Protein AF-A0A9E4G6K9-F1 (afdb_monomer_lite)

Sequence (213 aa):
MPVDRTETFVLANAAILFGLGVFLSFVNHDYFHSVYTAEDGLLEWLTVLALGSVAVLLAGRLWKYRHLLSWRQRSILAALSVLATFGAGEEISWGQRLLAIDSSEFFLSHNKQQEINLHNLAVGGVSINKDIFSKGILLLFVLYLGLIKPLYHASAFARRLLDAWGIPIPKRYQYLGYLLVIAVVEGLVNMATGAPRRGELTGAESHLSPEPA

Radius of gyration: 22.81 Å; chains: 1; bounding box: 52×59×76 Å

pLDDT: mean 88.43, std 13.25, range [44.31, 98.19]

Secondary structure (DSSP, 8-state):
-PPPHHHHHHHHHHHHHHHHHHHHHHH-HHHIIIIISSTTSHHHHHHHHHHHHHHHHHHHHHHHHTTTS-HHHHHHHHHHHHHHHHHHHHTTGGGHHHHTPPPPHHHHHHBTTS-S-STTBEETTEEIIIIIIHHHHHHHHHHHHHHHHHHHHH-HHHHHHHHHHTPPPPPHHHHHHHHHHHHHHHHHHHHHHHSPPHHHHHHHGGG--PPP-

Foldseek 3Di:
DDQDPVNVVVVVVVCVLLVVLLVCVPPPVPCSDPASPDQVHDVLVVLLVVLQVLLCVLVVCLVVCVVVADPLQNVVSNVSSVVSVLRSCLSCLVCCVVVVPQADPQLCPFFPVSGNHPQRGQDPNDRNVPHPVVVVVVVVVCCLLPPLQVQCVVDPVSVVVCVNNVPDHDDPCVSVVVVVSVVSVVVSVCVVVVDDDPVVVVVVVVPPDDDDD

Structure (mmCIF, N/CA/C/O backbone):
data_AF-A0A9E4G6K9-F1
#
_entry.id   AF-A0A9E4G6K9-F1
#
loop_
_atom_site.group_PDB
_atom_site.id
_atom_site.type_symbol
_atom_site.label_atom_id
_atom_site.label_alt_id
_atom_site.label_comp_id
_atom_site.label_asym_id
_atom_site.label_entity_id
_atom_site.label_seq_id
_atom_site.pdbx_PDB_ins_code
_atom_site.Cartn_x
_atom_site.Cartn_y
_atom_site.Cartn_z
_atom_site.occupancy
_atom_site.B_iso_or_equiv
_atom_site.auth_seq_id
_atom_site.auth_comp_id
_atom_site.auth_asym_id
_atom_site.auth_atom_id
_atom_site.pdbx_PDB_model_num
ATOM 1 N N . MET A 1 1 ? -23.420 -4.443 7.776 1.00 55.38 1 MET A N 1
ATOM 2 C CA . MET A 1 1 ? -23.351 -3.005 7.450 1.00 55.38 1 MET A CA 1
ATOM 3 C C . MET A 1 1 ? -23.197 -2.871 5.947 1.00 55.38 1 MET A C 1
ATOM 5 O O . MET A 1 1 ? -22.424 -3.656 5.399 1.00 55.38 1 MET A O 1
ATOM 9 N N . PRO A 1 2 ? -23.936 -1.962 5.297 1.00 73.62 2 PRO A N 1
ATOM 10 C CA . PRO A 1 2 ? -23.764 -1.684 3.874 1.00 73.62 2 PRO A CA 1
ATOM 11 C C . PRO A 1 2 ? -22.332 -1.208 3.586 1.00 73.62 2 PRO A C 1
ATOM 13 O O . PRO A 1 2 ? -21.672 -0.651 4.467 1.00 73.62 2 PRO A O 1
ATOM 16 N N . VAL A 1 3 ? -21.844 -1.485 2.378 1.00 80.25 3 VAL A N 1
ATOM 17 C CA . VAL A 1 3 ? -20.566 -0.954 1.885 1.00 80.25 3 VAL A CA 1
ATOM 18 C C . VAL A 1 3 ? -20.747 0.548 1.688 1.00 80.25 3 VAL A C 1
ATOM 20 O O . VAL A 1 3 ? -21.737 0.972 1.091 1.00 80.25 3 VAL A O 1
ATOM 23 N N . ASP A 1 4 ? -19.849 1.363 2.239 1.00 89.94 4 ASP A N 1
ATOM 24 C CA . ASP A 1 4 ? -19.945 2.810 2.058 1.00 89.94 4 ASP A CA 1
ATOM 25 C C . ASP A 1 4 ? -19.527 3.220 0.632 1.00 89.94 4 ASP A C 1
ATOM 27 O O . ASP A 1 4 ? -18.962 2.428 -0.127 1.00 89.94 4 ASP A O 1
ATOM 31 N N . ARG A 1 5 ? -19.846 4.457 0.229 1.00 90.38 5 ARG A N 1
ATOM 32 C CA . ARG A 1 5 ? -19.573 4.939 -1.138 1.00 90.38 5 ARG A CA 1
ATOM 33 C C . ARG A 1 5 ? -18.080 4.947 -1.468 1.00 90.38 5 ARG A C 1
ATOM 35 O O . ARG A 1 5 ? -17.716 4.638 -2.598 1.00 90.38 5 ARG A O 1
ATOM 42 N N . THR A 1 6 ? -17.232 5.272 -0.496 1.00 87.31 6 THR A N 1
ATOM 43 C CA . THR A 1 6 ? -15.778 5.313 -0.674 1.00 87.31 6 THR A CA 1
ATOM 44 C C . THR A 1 6 ? -15.222 3.904 -0.820 1.00 87.31 6 THR A C 1
ATOM 46 O O . THR A 1 6 ? -14.456 3.639 -1.740 1.00 87.31 6 THR A O 1
ATOM 49 N N . GLU A 1 7 ? -15.647 2.977 0.035 1.00 88.94 7 GLU A N 1
ATOM 50 C CA . GLU A 1 7 ? -15.264 1.571 -0.047 1.00 88.94 7 GLU A CA 1
ATOM 51 C C . GLU A 1 7 ? -15.732 0.953 -1.372 1.00 88.94 7 GLU A C 1
ATOM 53 O O . GLU A 1 7 ? -14.959 0.269 -2.035 1.00 88.94 7 GLU A O 1
ATOM 58 N N . THR A 1 8 ? -16.952 1.265 -1.815 1.00 91.00 8 THR A N 1
ATOM 59 C CA . THR A 1 8 ? -17.470 0.822 -3.119 1.00 91.00 8 THR A CA 1
ATOM 60 C C . THR A 1 8 ? -16.613 1.354 -4.264 1.00 91.00 8 THR A C 1
ATOM 62 O O . THR A 1 8 ? -16.243 0.592 -5.152 1.00 91.00 8 THR A O 1
ATOM 65 N N . PHE A 1 9 ? -16.262 2.641 -4.233 1.00 92.38 9 PHE A N 1
ATOM 66 C CA . PHE A 1 9 ? -15.402 3.254 -5.241 1.00 92.38 9 PHE A CA 1
ATOM 67 C C . PHE A 1 9 ? -14.025 2.579 -5.296 1.00 92.38 9 PHE A C 1
ATOM 69 O O . PHE A 1 9 ? -13.573 2.211 -6.378 1.00 92.38 9 PHE A O 1
ATOM 76 N N . VAL A 1 10 ? -13.379 2.354 -4.149 1.00 91.12 10 VAL A N 1
ATOM 77 C CA . VAL A 1 10 ? -12.065 1.692 -4.086 1.00 91.12 10 VAL A CA 1
ATOM 78 C C . VAL A 1 10 ? -12.142 0.261 -4.618 1.00 91.12 10 VAL A C 1
ATOM 80 O O . VAL A 1 10 ? -11.333 -0.119 -5.460 1.00 91.12 10 VAL A O 1
ATOM 83 N N . LEU A 1 11 ? -13.132 -0.520 -4.177 1.00 92.25 11 L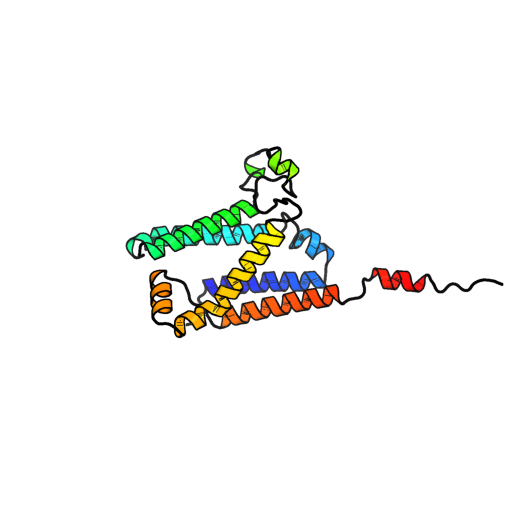EU A N 1
ATOM 84 C CA . LEU A 1 11 ? -13.304 -1.904 -4.623 1.00 92.25 11 LEU A CA 1
ATOM 85 C C . LEU A 1 11 ? -13.622 -1.993 -6.120 1.00 92.25 11 LEU A C 1
ATOM 87 O O . LEU A 1 11 ? -13.101 -2.878 -6.791 1.00 92.25 11 LEU A O 1
ATOM 91 N N . ALA A 1 12 ? -14.433 -1.076 -6.652 1.00 93.56 12 ALA A N 1
ATOM 92 C CA . ALA A 1 12 ? -14.746 -1.026 -8.076 1.00 93.56 12 ALA A CA 1
ATOM 93 C C . ALA A 1 12 ? -13.500 -0.716 -8.917 1.00 93.56 12 ALA A C 1
ATOM 95 O O . ALA A 1 12 ? -13.232 -1.430 -9.877 1.00 93.56 12 ALA A O 1
ATOM 96 N N . ASN A 1 13 ? -12.706 0.290 -8.533 1.00 92.88 13 ASN A N 1
ATOM 97 C CA . ASN A 1 13 ? -11.459 0.607 -9.235 1.00 92.88 13 ASN A CA 1
ATOM 98 C C . ASN A 1 13 ? -10.465 -0.559 -9.170 1.00 92.88 13 ASN A C 1
ATOM 100 O O . ASN A 1 13 ? -9.906 -0.936 -10.195 1.00 92.88 13 ASN A O 1
ATOM 104 N N . ALA A 1 14 ? -10.298 -1.182 -7.999 1.00 92.69 14 ALA A N 1
ATOM 105 C CA . ALA A 1 14 ? -9.439 -2.354 -7.850 1.00 92.69 14 ALA A CA 1
ATOM 106 C C . ALA A 1 14 ? -9.899 -3.520 -8.742 1.00 92.69 14 ALA A C 1
ATOM 108 O O . ALA A 1 14 ? -9.077 -4.140 -9.410 1.00 92.69 14 ALA A O 1
ATOM 109 N N . ALA A 1 15 ? -11.207 -3.790 -8.803 1.00 94.38 15 ALA A N 1
ATOM 110 C CA . ALA A 1 15 ? -11.766 -4.839 -9.653 1.00 94.38 15 ALA A CA 1
ATOM 111 C C . ALA A 1 15 ? -11.604 -4.536 -11.151 1.00 94.38 15 ALA A C 1
ATOM 113 O O . ALA A 1 15 ? -11.293 -5.445 -11.916 1.00 94.38 15 ALA A O 1
ATOM 114 N N . ILE A 1 16 ? -11.780 -3.277 -11.569 1.00 95.31 16 ILE A N 1
ATOM 115 C CA . ILE A 1 16 ? -11.587 -2.845 -12.961 1.00 95.31 16 ILE A CA 1
ATOM 116 C C . ILE A 1 16 ? -10.123 -3.000 -13.370 1.00 95.31 16 ILE A C 1
ATOM 118 O O . ILE A 1 16 ? -9.852 -3.599 -14.405 1.00 95.31 16 ILE A O 1
ATOM 122 N N . LEU A 1 17 ? -9.184 -2.508 -12.558 1.00 94.50 17 LEU A N 1
ATOM 123 C CA . LEU A 1 17 ? -7.750 -2.627 -12.831 1.00 94.50 17 LEU A CA 1
ATOM 124 C C . LEU A 1 17 ? -7.317 -4.095 -12.859 1.00 94.50 17 LEU A C 1
ATOM 126 O O . LEU A 1 17 ? -6.657 -4.533 -13.795 1.00 94.50 17 LEU A O 1
ATOM 130 N N . PHE A 1 18 ? -7.751 -4.890 -11.880 1.00 94.81 18 PHE A N 1
ATOM 131 C CA . PHE A 1 18 ? -7.464 -6.320 -11.864 1.00 94.81 18 PHE A CA 1
ATOM 132 C C . PHE A 1 18 ? -8.027 -7.026 -13.106 1.00 94.81 18 PHE A C 1
ATOM 134 O O . PHE A 1 18 ? -7.295 -7.729 -13.797 1.00 94.81 18 PHE A O 1
ATOM 141 N N . GLY A 1 19 ? -9.299 -6.790 -13.437 1.00 95.75 19 GLY A N 1
ATOM 142 C CA . GLY A 1 19 ? -9.946 -7.363 -14.617 1.00 95.75 19 GLY A CA 1
ATOM 143 C C . GLY A 1 19 ? -9.286 -6.936 -15.928 1.00 95.75 19 GLY A C 1
ATOM 144 O O . GLY A 1 19 ? -9.114 -7.768 -16.816 1.00 95.75 19 GLY A O 1
ATOM 145 N N . LEU A 1 20 ? -8.856 -5.676 -16.037 1.00 94.75 20 LEU A N 1
ATOM 146 C CA . LEU A 1 20 ? -8.085 -5.179 -17.175 1.00 94.75 20 LEU A CA 1
ATOM 147 C C . LEU A 1 20 ? -6.741 -5.906 -17.292 1.00 94.75 20 LEU A C 1
ATOM 149 O O . LEU A 1 20 ? -6.388 -6.332 -18.386 1.00 94.75 20 LEU A O 1
ATOM 153 N N . GLY A 1 21 ? -6.027 -6.101 -16.182 1.00 94.00 21 GLY A N 1
ATOM 154 C CA . GLY A 1 21 ? -4.783 -6.872 -16.158 1.00 94.00 21 GLY A CA 1
ATOM 155 C C . GLY A 1 21 ? -4.980 -8.311 -16.641 1.00 94.00 21 GLY A C 1
ATOM 156 O O . GLY A 1 21 ? -4.248 -8.764 -17.517 1.00 94.00 21 GLY A O 1
ATOM 157 N N . VAL A 1 22 ? -6.016 -8.996 -16.143 1.00 94.62 22 VAL A N 1
ATOM 158 C CA . VAL A 1 22 ? -6.383 -10.353 -16.589 1.00 94.62 22 VAL A CA 1
ATOM 159 C C . VAL A 1 22 ? -6.739 -10.370 -18.077 1.00 94.62 22 VAL A C 1
ATOM 161 O O . VAL A 1 22 ? -6.299 -11.243 -18.816 1.00 94.62 22 VAL A O 1
ATOM 164 N N . PHE A 1 23 ? -7.520 -9.403 -18.555 1.00 94.94 23 PHE A N 1
ATOM 165 C CA . PHE A 1 23 ? -7.869 -9.307 -19.971 1.00 94.94 23 PHE A CA 1
ATOM 166 C C . PHE A 1 23 ? -6.625 -9.105 -20.851 1.00 94.94 23 PHE A C 1
ATOM 168 O O . PHE A 1 23 ? -6.427 -9.828 -21.830 1.00 94.94 23 PHE A O 1
ATOM 175 N N . LEU A 1 24 ? -5.757 -8.161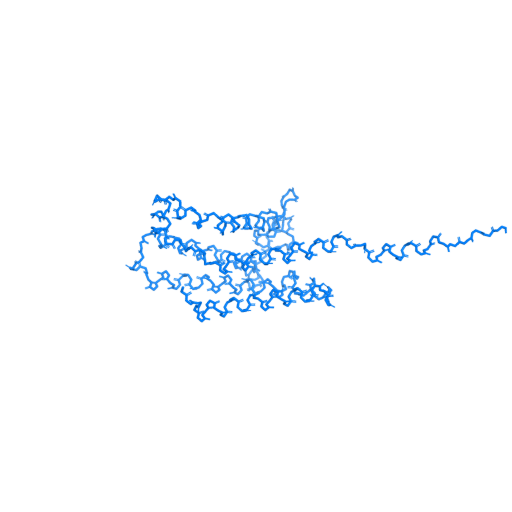 -20.480 1.00 93.75 24 LEU A N 1
ATOM 176 C CA . LEU A 1 24 ? -4.528 -7.859 -21.211 1.00 93.75 24 LEU A CA 1
ATOM 177 C C . LEU A 1 24 ? -3.565 -9.049 -21.227 1.00 93.75 24 LEU A C 1
ATOM 179 O O . LEU A 1 24 ? -2.956 -9.291 -22.267 1.00 93.75 24 LEU A O 1
ATOM 183 N N . SER A 1 25 ? -3.489 -9.839 -20.149 1.00 92.38 25 SER A N 1
ATOM 184 C CA . SER A 1 25 ? -2.610 -11.014 -20.108 1.00 92.38 25 SER A CA 1
ATOM 185 C C . SER A 1 25 ? -2.953 -12.068 -21.166 1.00 92.38 25 SER A C 1
ATOM 187 O O . SER A 1 25 ? -2.069 -12.819 -21.571 1.00 92.38 25 SER A O 1
ATOM 189 N N . PHE A 1 26 ? -4.207 -12.110 -21.637 1.00 91.62 26 PHE A N 1
ATOM 190 C CA . PHE A 1 26 ? -4.643 -13.010 -22.711 1.00 91.62 26 PHE A CA 1
ATOM 191 C C . PHE A 1 26 ? -4.644 -12.371 -24.100 1.00 91.62 26 PHE A C 1
ATOM 193 O O . PHE A 1 26 ? -4.353 -13.051 -25.081 1.00 91.62 26 PHE A O 1
ATOM 200 N N . VAL A 1 27 ? -5.016 -11.093 -24.203 1.00 94.25 27 VAL A N 1
ATOM 201 C CA . VAL A 1 27 ? -5.258 -10.442 -25.501 1.00 94.25 27 VAL A CA 1
ATOM 202 C C . VAL A 1 27 ? -4.005 -9.788 -26.070 1.00 94.25 27 VAL A C 1
ATOM 204 O O . VAL A 1 27 ? -3.803 -9.811 -27.282 1.00 94.25 27 VAL A O 1
ATOM 207 N N . ASN A 1 28 ? -3.163 -9.201 -25.221 1.00 92.81 28 ASN A N 1
ATOM 208 C CA . ASN A 1 28 ? -1.954 -8.510 -25.651 1.00 92.81 28 ASN A CA 1
ATOM 209 C C . ASN A 1 28 ? -0.849 -8.681 -24.604 1.00 92.81 28 ASN A C 1
ATOM 211 O O . ASN A 1 28 ? -0.614 -7.813 -23.761 1.00 92.81 28 ASN A O 1
ATOM 215 N N . HIS A 1 29 ? -0.189 -9.836 -24.677 1.00 88.81 29 HIS A N 1
ATOM 216 C CA . HIS A 1 29 ? 0.856 -10.234 -23.741 1.00 88.81 29 HIS A CA 1
ATOM 217 C C . HIS A 1 29 ? 2.036 -9.250 -23.727 1.00 88.81 29 HIS A C 1
ATOM 219 O O . HIS A 1 29 ? 2.551 -8.920 -22.659 1.00 88.81 29 HIS A O 1
ATOM 225 N N . ASP A 1 30 ? 2.403 -8.713 -24.893 1.00 91.62 30 ASP A N 1
ATOM 226 C CA . ASP A 1 30 ? 3.486 -7.738 -25.010 1.00 91.62 30 ASP A CA 1
ATOM 227 C C . ASP A 1 30 ? 3.136 -6.443 -24.277 1.00 91.62 30 ASP A C 1
ATOM 229 O O . ASP A 1 30 ? 3.936 -5.952 -23.484 1.00 91.62 30 ASP A O 1
ATOM 233 N N . TYR A 1 31 ? 1.925 -5.908 -24.464 1.00 91.69 31 TYR A N 1
ATOM 234 C CA . TYR A 1 31 ? 1.477 -4.712 -23.743 1.00 91.69 31 TYR A CA 1
ATOM 235 C C . TYR A 1 31 ? 1.358 -4.959 -22.235 1.00 91.69 31 TYR A C 1
ATOM 237 O O . TYR A 1 31 ? 1.716 -4.098 -21.428 1.00 91.69 31 TYR A O 1
ATOM 245 N N . PHE A 1 32 ? 0.875 -6.142 -21.844 1.00 91.62 32 PHE A N 1
ATOM 246 C CA . PHE A 1 32 ? 0.800 -6.536 -20.442 1.00 91.62 32 PHE A CA 1
ATOM 247 C C . PHE A 1 32 ? 2.179 -6.449 -19.772 1.00 91.62 32 PHE A C 1
ATOM 249 O O . PHE A 1 32 ? 2.308 -5.787 -18.746 1.00 91.62 32 PHE A O 1
ATOM 256 N N . HIS A 1 33 ? 3.218 -7.015 -20.388 1.00 89.12 33 HIS A N 1
ATOM 257 C CA . HIS A 1 33 ? 4.563 -7.018 -19.811 1.00 89.12 33 HIS A CA 1
ATOM 258 C C . HIS A 1 33 ? 5.332 -5.702 -19.968 1.00 89.12 33 HIS A C 1
ATOM 260 O O . HIS A 1 33 ? 6.049 -5.319 -19.050 1.00 89.12 33 HIS A O 1
ATOM 266 N N . SER A 1 34 ? 5.208 -5.019 -21.109 1.00 89.25 34 SER A N 1
ATOM 267 C CA . SER A 1 34 ? 6.041 -3.849 -21.443 1.00 89.25 34 SER A CA 1
ATOM 268 C C . SER A 1 34 ? 5.461 -2.502 -21.014 1.00 89.25 34 SER A C 1
ATOM 270 O O . SER A 1 34 ? 6.191 -1.517 -20.988 1.00 89.25 34 SER A O 1
ATOM 272 N N . VAL A 1 35 ? 4.168 -2.441 -20.677 1.00 90.75 35 VAL A N 1
ATOM 273 C CA . VAL A 1 35 ? 3.502 -1.183 -20.297 1.00 90.75 35 VAL A CA 1
ATOM 274 C C . VAL A 1 35 ? 2.704 -1.335 -19.009 1.00 90.75 35 VAL A C 1
ATOM 276 O O . VAL A 1 35 ? 2.804 -0.499 -18.112 1.00 90.75 35 VAL A O 1
ATOM 279 N N . TYR A 1 36 ? 1.889 -2.387 -18.906 1.00 91.56 36 TYR A N 1
ATOM 280 C CA . TYR A 1 36 ? 0.989 -2.537 -17.764 1.00 91.56 36 TYR A CA 1
ATOM 281 C C . TYR A 1 36 ? 1.748 -2.905 -16.481 1.00 91.56 36 TYR A C 1
ATOM 283 O O . TYR A 1 36 ? 1.575 -2.233 -15.466 1.00 91.56 36 TYR A O 1
ATOM 291 N N . THR A 1 37 ? 2.602 -3.933 -16.540 1.00 89.88 37 THR A N 1
ATOM 292 C CA . THR A 1 37 ? 3.408 -4.426 -15.406 1.00 89.88 37 THR A CA 1
ATOM 293 C C . THR A 1 37 ? 4.892 -4.077 -15.505 1.00 89.88 37 THR A C 1
ATOM 295 O O . THR A 1 37 ? 5.688 -4.670 -14.781 1.00 89.88 37 THR A O 1
ATOM 298 N N . ALA A 1 38 ? 5.284 -3.222 -16.447 1.00 88.12 38 ALA A N 1
ATOM 299 C CA . ALA A 1 38 ? 6.674 -2.798 -16.556 1.00 88.12 38 ALA A CA 1
ATOM 300 C C . ALA A 1 38 ? 7.085 -1.958 -15.340 1.00 88.12 38 ALA A C 1
ATOM 302 O O . ALA A 1 38 ? 6.241 -1.291 -14.739 1.00 88.12 38 ALA A O 1
ATOM 303 N N . GLU A 1 39 ? 8.380 -1.982 -15.027 1.00 80.75 39 GLU A N 1
ATOM 304 C CA . GLU A 1 39 ? 9.008 -1.008 -14.128 1.00 80.75 39 GLU A CA 1
ATOM 305 C C . GLU A 1 39 ? 8.785 0.412 -14.683 1.00 80.75 39 GLU A C 1
ATOM 307 O O . GLU A 1 39 ? 8.816 0.604 -15.905 1.00 80.75 39 GLU A O 1
ATOM 312 N N . ASP A 1 40 ? 8.502 1.387 -13.816 1.00 84.69 40 ASP A N 1
ATOM 313 C CA . ASP A 1 40 ? 7.990 2.728 -14.154 1.00 84.69 40 ASP A CA 1
ATOM 314 C C . ASP A 1 40 ? 6.663 2.718 -14.957 1.00 84.69 40 ASP A C 1
ATOM 316 O O . ASP A 1 40 ? 6.234 3.734 -15.521 1.00 84.69 40 ASP A O 1
ATOM 320 N N . GLY A 1 41 ? 5.992 1.566 -15.029 1.00 88.50 41 GLY A N 1
ATOM 321 C CA . GLY A 1 41 ? 4.772 1.341 -15.795 1.00 88.50 41 GLY A CA 1
ATOM 322 C C . GLY A 1 41 ? 3.499 1.771 -15.070 1.00 88.50 41 GLY A C 1
ATOM 323 O O . GLY A 1 41 ? 3.503 2.324 -13.968 1.00 88.50 41 GLY A O 1
ATOM 324 N N . LEU A 1 42 ? 2.349 1.501 -15.695 1.00 91.38 42 LEU A N 1
ATOM 325 C CA . LEU A 1 42 ? 1.057 1.983 -15.193 1.00 91.38 42 LEU A CA 1
ATOM 326 C C . LEU A 1 42 ? 0.758 1.494 -13.765 1.00 91.38 42 LEU A C 1
ATOM 328 O O . LEU A 1 42 ? 0.247 2.262 -12.949 1.00 91.38 42 LEU A O 1
ATOM 332 N N . LEU A 1 43 ? 1.046 0.226 -13.463 1.00 91.81 43 LEU A N 1
ATOM 333 C CA . LEU A 1 43 ? 0.710 -0.369 -12.169 1.00 91.81 43 LEU A CA 1
ATOM 334 C C . LEU A 1 43 ? 1.548 0.199 -11.013 1.00 91.81 43 LEU A C 1
ATOM 336 O O . LEU A 1 43 ? 1.016 0.381 -9.916 1.00 91.81 43 LEU A O 1
ATOM 340 N N . GLU A 1 44 ? 2.815 0.523 -11.258 1.00 90.75 44 GLU A N 1
ATOM 341 C CA . GLU A 1 44 ? 3.713 1.141 -10.276 1.00 90.75 44 GLU A CA 1
ATOM 342 C C . GLU A 1 44 ? 3.208 2.540 -9.903 1.00 90.75 44 GLU A C 1
ATOM 344 O O . GLU A 1 44 ? 2.905 2.809 -8.740 1.00 90.75 44 GLU A O 1
ATOM 349 N N . TRP A 1 45 ? 2.925 3.389 -10.899 1.00 93.56 45 TRP A N 1
ATOM 350 C CA . TRP A 1 45 ? 2.341 4.715 -10.664 1.00 93.56 45 TRP A CA 1
ATOM 351 C C . TRP A 1 45 ? 0.993 4.657 -9.940 1.00 93.56 45 TRP A C 1
ATOM 353 O O . TRP A 1 45 ? 0.712 5.479 -9.063 1.00 93.56 45 TRP A O 1
ATOM 363 N N . LEU A 1 46 ? 0.145 3.677 -10.261 1.00 94.38 46 LEU A N 1
ATOM 364 C CA . LEU A 1 46 ? -1.105 3.461 -9.531 1.00 94.38 46 LEU A CA 1
ATOM 365 C C . LEU A 1 46 ? -0.856 3.034 -8.078 1.00 94.38 46 LEU A C 1
ATOM 367 O O . LEU A 1 46 ? -1.596 3.462 -7.188 1.00 94.38 46 LEU A O 1
ATOM 371 N N . THR A 1 47 ? 0.187 2.245 -7.822 1.00 93.44 47 THR A N 1
ATOM 372 C CA . THR A 1 47 ? 0.605 1.840 -6.472 1.00 93.44 47 THR A CA 1
ATOM 373 C C . THR A 1 47 ? 1.095 3.043 -5.670 1.00 93.44 47 THR A C 1
ATOM 375 O O . THR A 1 47 ? 0.629 3.249 -4.546 1.00 93.44 47 THR A O 1
ATOM 378 N N . VAL A 1 48 ? 1.915 3.909 -6.268 1.00 95.94 48 VAL A N 1
ATOM 379 C CA . VAL A 1 48 ? 2.358 5.186 -5.682 1.00 95.94 48 VAL A CA 1
ATOM 380 C C . VAL A 1 48 ? 1.161 6.055 -5.304 1.00 95.94 48 VAL A C 1
ATOM 382 O O . VAL A 1 48 ? 1.060 6.523 -4.168 1.00 95.94 48 VAL A O 1
ATOM 385 N N . LEU A 1 49 ? 0.214 6.245 -6.228 1.00 96.12 49 LEU A N 1
ATOM 386 C CA . LEU A 1 49 ? -0.985 7.048 -5.985 1.00 96.12 49 LEU A CA 1
ATOM 387 C C . LEU A 1 49 ? -1.857 6.452 -4.877 1.00 96.12 49 LEU A C 1
ATOM 389 O O . LEU A 1 49 ? -2.363 7.193 -4.028 1.00 96.12 49 LEU A O 1
ATOM 393 N N . ALA A 1 50 ? -2.027 5.130 -4.853 1.00 95.19 50 ALA A N 1
ATOM 394 C CA . ALA A 1 50 ? -2.802 4.443 -3.829 1.00 95.19 50 ALA A CA 1
ATOM 395 C C . ALA A 1 50 ? -2.151 4.579 -2.444 1.00 95.19 50 ALA A C 1
ATOM 397 O O . ALA A 1 50 ? -2.813 5.010 -1.496 1.00 95.19 50 ALA A O 1
ATOM 398 N N . LEU A 1 51 ? -0.857 4.272 -2.324 1.00 96.31 51 LEU A N 1
ATOM 399 C CA . LEU A 1 51 ? -0.108 4.360 -1.070 1.00 96.31 51 LEU A CA 1
ATOM 400 C C . LEU A 1 51 ? -0.001 5.806 -0.574 1.00 96.31 51 LEU A C 1
ATOM 402 O O . LEU A 1 51 ? -0.274 6.066 0.598 1.00 96.31 51 LEU A O 1
ATOM 406 N N . GLY A 1 52 ? 0.281 6.761 -1.462 1.00 97.94 52 GLY A N 1
ATOM 407 C CA . GLY A 1 52 ? 0.297 8.189 -1.141 1.00 97.94 52 GLY A CA 1
ATOM 408 C C . GLY A 1 52 ? -1.067 8.692 -0.656 1.00 97.94 52 GLY A C 1
ATOM 409 O O . GLY A 1 52 ? -1.154 9.374 0.368 1.00 97.94 52 GLY A O 1
ATOM 410 N N . SER A 1 53 ? -2.156 8.285 -1.316 1.00 96.00 53 SER A N 1
ATOM 411 C CA . SER A 1 53 ? -3.521 8.620 -0.884 1.00 96.00 53 SER A CA 1
ATOM 412 C C . SER A 1 53 ? -3.845 8.032 0.490 1.00 96.00 53 SER A C 1
ATOM 414 O O . SER A 1 53 ? -4.423 8.716 1.338 1.00 96.00 53 SER A O 1
ATOM 416 N N . VAL A 1 54 ? -3.449 6.781 0.747 1.00 96.19 54 VAL A N 1
ATOM 417 C CA . VAL A 1 54 ? -3.604 6.134 2.058 1.00 96.19 54 VAL A CA 1
ATOM 418 C C . VAL A 1 54 ? -2.800 6.872 3.126 1.00 96.19 54 VAL A C 1
ATOM 420 O O . VAL A 1 54 ? -3.350 7.163 4.188 1.00 96.19 54 VAL A O 1
ATOM 423 N N . ALA A 1 55 ? -1.548 7.235 2.849 1.00 98.12 55 ALA A N 1
ATOM 424 C CA . ALA A 1 55 ? -0.705 7.986 3.772 1.00 98.12 55 ALA A CA 1
ATOM 425 C C . ALA A 1 55 ? -1.356 9.322 4.167 1.00 98.12 55 ALA A C 1
ATOM 427 O O . ALA A 1 55 ? -1.530 9.599 5.356 1.00 98.12 55 ALA A O 1
ATOM 428 N N . VAL A 1 56 ? -1.815 10.111 3.190 1.00 97.62 56 VAL A N 1
ATOM 429 C CA . VAL A 1 56 ? -2.498 11.394 3.436 1.00 97.62 56 VAL A CA 1
ATOM 430 C C . VAL A 1 56 ? -3.794 11.197 4.225 1.00 97.62 56 VAL A C 1
ATOM 432 O O . VAL A 1 56 ? -4.057 11.933 5.180 1.00 97.62 56 VAL A O 1
ATOM 435 N N . LEU A 1 57 ? -4.600 10.189 3.883 1.00 96.00 57 LEU A N 1
ATOM 436 C CA . LEU A 1 57 ? -5.839 9.884 4.601 1.00 96.00 57 LEU A CA 1
ATOM 437 C C . LEU A 1 57 ? -5.578 9.493 6.061 1.00 96.00 57 LEU A C 1
ATOM 439 O O . LEU A 1 57 ? -6.300 9.949 6.953 1.00 96.00 57 LEU A O 1
ATOM 443 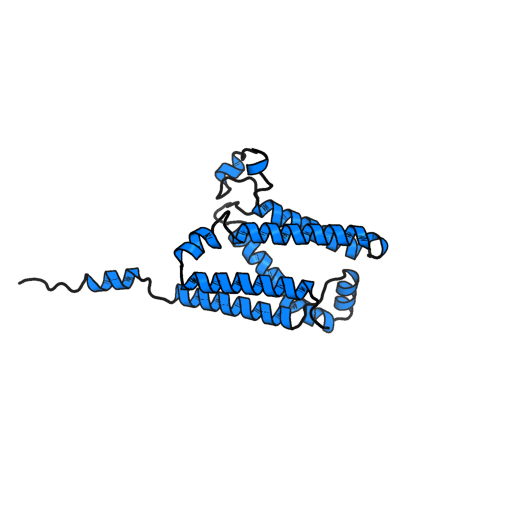N N . LEU A 1 58 ? -4.569 8.661 6.321 1.00 96.81 58 LEU A N 1
ATOM 444 C CA . LEU A 1 58 ? -4.216 8.220 7.670 1.00 96.81 58 LEU A CA 1
ATOM 445 C C . LEU A 1 58 ? -3.644 9.369 8.502 1.00 96.81 58 LEU A C 1
ATOM 447 O O . LEU A 1 58 ? -4.110 9.574 9.624 1.00 96.81 58 LEU A O 1
ATOM 451 N N . ALA A 1 59 ? -2.728 10.164 7.947 1.00 97.81 59 ALA A N 1
ATOM 452 C CA . ALA A 1 59 ? -2.200 11.363 8.595 1.00 97.81 59 ALA A CA 1
ATOM 453 C C . ALA A 1 59 ? -3.313 12.379 8.901 1.00 97.81 59 ALA A C 1
ATOM 455 O O . ALA A 1 59 ? -3.414 12.886 10.021 1.00 97.81 59 ALA A O 1
ATOM 456 N N . GLY A 1 60 ? -4.211 12.624 7.942 1.00 97.62 60 GLY A N 1
ATOM 457 C CA . GLY A 1 60 ? -5.357 13.515 8.110 1.00 97.62 60 GLY A CA 1
ATOM 458 C C . GLY A 1 60 ? -6.332 13.030 9.187 1.00 97.62 60 GLY A C 1
ATOM 459 O O . GLY A 1 60 ? -6.789 13.824 10.012 1.00 97.62 60 GLY A O 1
ATOM 460 N N . ARG A 1 61 ? -6.621 11.721 9.242 1.00 95.44 61 ARG A N 1
ATOM 461 C CA . ARG A 1 61 ? -7.443 11.119 10.308 1.00 95.44 61 ARG A CA 1
ATOM 462 C C . ARG A 1 61 ? -6.760 11.193 11.664 1.00 95.44 61 ARG A C 1
ATOM 464 O O . ARG A 1 61 ? -7.421 11.548 12.639 1.00 95.44 61 ARG A O 1
ATOM 471 N N . LEU A 1 62 ? -5.464 10.892 11.724 1.00 97.19 62 LEU A N 1
ATOM 472 C CA . LEU A 1 62 ? -4.672 11.019 12.938 1.00 97.19 62 LEU A CA 1
ATOM 473 C C . LEU A 1 62 ? -4.762 12.450 13.465 1.00 97.19 62 LEU A C 1
ATOM 475 O O . LEU A 1 62 ? -5.117 12.632 14.622 1.00 97.19 62 LEU A O 1
ATOM 479 N N . TRP A 1 63 ? -4.535 13.456 12.619 1.00 97.62 63 TRP A N 1
ATOM 480 C CA . TRP A 1 63 ? -4.617 14.863 13.008 1.00 97.62 63 TRP A CA 1
ATOM 481 C C . TRP A 1 63 ? -6.021 15.263 13.474 1.00 97.62 63 TRP A C 1
ATOM 483 O O . TRP A 1 63 ? -6.182 15.777 14.582 1.00 97.62 63 TRP A O 1
ATOM 493 N N . LYS A 1 64 ? -7.046 14.983 12.661 1.00 97.62 64 LYS A N 1
ATOM 494 C CA . LYS A 1 64 ? -8.438 15.378 12.924 1.00 97.62 64 LYS A CA 1
ATOM 495 C C . LYS A 1 64 ? -8.999 14.749 14.199 1.00 97.62 64 LYS A C 1
ATOM 497 O O . LYS A 1 64 ? -9.730 15.407 14.932 1.00 97.62 64 LYS A O 1
ATOM 502 N N . TYR A 1 65 ? -8.668 13.486 14.464 1.00 96.69 65 TYR A N 1
ATOM 503 C CA . TYR A 1 65 ? -9.248 12.716 15.565 1.00 96.69 65 TYR A CA 1
ATOM 504 C C . TYR A 1 65 ? -8.281 12.479 16.734 1.00 96.69 65 TYR A C 1
ATOM 506 O O . TYR A 1 65 ? -8.648 11.788 17.679 1.00 96.69 65 TYR A O 1
ATOM 514 N N . ARG A 1 66 ? -7.080 13.082 16.751 1.00 95.62 66 ARG A N 1
ATOM 515 C CA . ARG A 1 66 ? -6.036 12.863 17.784 1.00 95.62 66 ARG A CA 1
ATOM 516 C C . ARG A 1 66 ? -6.503 12.983 19.239 1.00 95.62 66 ARG A C 1
ATOM 518 O O . ARG A 1 66 ? -5.911 12.356 20.116 1.00 95.62 66 ARG A O 1
ATOM 525 N N . HIS A 1 67 ? -7.528 13.796 19.493 1.00 96.19 67 HIS A N 1
ATOM 526 C CA . HIS A 1 67 ? -8.095 14.025 20.826 1.00 96.19 67 HIS A CA 1
ATOM 527 C C . HIS A 1 67 ? -9.094 12.938 21.253 1.00 96.19 67 HIS A C 1
ATOM 529 O O . HIS A 1 67 ? -9.323 12.763 22.443 1.00 96.19 67 HIS A O 1
ATOM 535 N N . LEU A 1 68 ? -9.668 12.203 20.295 1.00 95.88 68 LEU A N 1
ATOM 536 C CA . LEU A 1 68 ? -10.609 11.101 20.531 1.00 95.88 68 LEU A CA 1
ATOM 537 C C . LEU A 1 68 ? -9.918 9.731 20.549 1.00 95.88 68 LEU A C 1
ATOM 539 O O . LEU A 1 68 ? -10.497 8.748 21.001 1.00 95.88 68 LEU A O 1
ATOM 543 N N . LEU A 1 69 ? -8.696 9.659 20.023 1.00 95.44 69 LEU A N 1
ATOM 544 C CA . LEU A 1 69 ? -7.942 8.422 19.884 1.00 95.44 69 LEU A CA 1
ATOM 545 C C . LEU A 1 69 ? -7.107 8.135 21.133 1.00 95.44 69 LEU A C 1
ATOM 547 O O . LEU A 1 69 ? -6.412 9.010 21.659 1.00 95.44 69 LEU A O 1
ATOM 551 N N . SER A 1 70 ? -7.101 6.871 21.552 1.00 96.69 70 SER A N 1
ATOM 552 C CA . SER A 1 70 ? -6.149 6.386 22.550 1.00 96.69 70 SER A CA 1
ATOM 553 C C . SER A 1 70 ? -4.715 6.487 22.018 1.00 96.69 70 SER A C 1
ATOM 555 O O . SER A 1 70 ? -4.483 6.541 20.807 1.00 96.69 70 SER A O 1
ATOM 557 N N . TRP A 1 71 ? -3.715 6.471 22.905 1.00 96.56 71 TRP A N 1
ATOM 558 C CA . TRP A 1 71 ? -2.317 6.502 22.464 1.00 96.56 71 TRP A CA 1
ATOM 559 C C . TRP A 1 71 ? -1.980 5.338 21.518 1.00 96.56 71 TRP A C 1
ATOM 561 O O . TRP A 1 71 ? -1.294 5.562 20.530 1.00 96.56 71 TRP A O 1
ATOM 571 N N . ARG A 1 72 ? -2.542 4.142 21.755 1.00 96.88 72 ARG A N 1
ATOM 572 C CA . ARG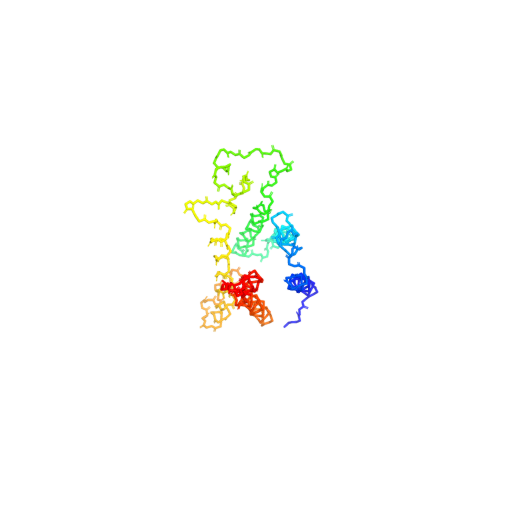 A 1 72 ? -2.353 2.949 20.909 1.00 96.88 72 ARG A CA 1
ATOM 573 C C . ARG A 1 72 ? -2.896 3.165 19.501 1.00 96.88 72 ARG A C 1
ATOM 575 O O . ARG A 1 72 ? -2.210 2.891 18.522 1.00 96.88 72 ARG A O 1
ATOM 582 N N . GLN A 1 73 ? -4.107 3.711 19.408 1.00 96.44 73 GLN A N 1
ATOM 583 C CA . GLN A 1 73 ? -4.751 4.020 18.132 1.00 96.44 73 GLN A CA 1
ATOM 584 C C . GLN A 1 73 ? -3.991 5.112 17.369 1.00 96.44 73 GLN A C 1
ATOM 586 O O . GLN A 1 73 ? -3.837 5.032 16.153 1.00 96.44 73 GLN A O 1
ATOM 591 N N . ARG A 1 74 ? -3.458 6.118 18.074 1.00 97.00 74 ARG A N 1
ATOM 592 C CA . ARG A 1 74 ? -2.578 7.121 17.457 1.00 97.00 74 ARG A CA 1
ATOM 593 C C . ARG A 1 74 ? -1.298 6.490 16.924 1.00 97.00 74 ARG A C 1
ATOM 595 O O . ARG A 1 74 ? -0.928 6.770 15.790 1.00 97.00 74 ARG A O 1
ATOM 602 N N . SER A 1 75 ? -0.656 5.631 17.714 1.00 97.00 75 SER A N 1
ATOM 603 C CA . SER A 1 75 ? 0.579 4.949 17.326 1.00 97.00 75 SER A CA 1
ATOM 604 C C . SER A 1 75 ? 0.387 4.072 16.093 1.00 97.00 75 SER A C 1
ATOM 606 O O . SER A 1 75 ? 1.201 4.157 15.182 1.00 97.00 75 SER A O 1
ATOM 608 N N . ILE A 1 76 ? -0.688 3.279 16.016 1.00 96.44 76 ILE A N 1
ATOM 609 C CA . ILE A 1 76 ? -0.915 2.424 14.843 1.00 96.44 76 ILE A CA 1
ATOM 610 C C . ILE A 1 76 ? -1.261 3.241 13.595 1.00 96.44 76 ILE A C 1
ATOM 612 O O . ILE A 1 76 ? -0.746 2.942 12.525 1.00 96.44 76 ILE A O 1
ATOM 616 N N . LEU A 1 77 ? -2.063 4.308 13.711 1.00 96.56 77 LEU A N 1
ATOM 617 C CA . LEU A 1 77 ? -2.354 5.183 12.569 1.00 96.56 77 LEU A CA 1
ATOM 618 C C . LEU A 1 77 ? -1.099 5.911 12.082 1.00 96.56 77 LEU A C 1
ATOM 620 O O . LEU A 1 77 ? -0.891 6.007 10.877 1.00 96.56 77 LEU A O 1
ATOM 624 N N . ALA A 1 78 ? -0.255 6.386 13.002 1.00 97.69 78 ALA A N 1
ATOM 625 C CA . ALA A 1 78 ? 1.027 6.994 12.662 1.00 97.69 78 ALA A CA 1
ATOM 626 C C . ALA A 1 78 ? 1.954 5.983 11.973 1.00 97.69 78 ALA A C 1
ATOM 628 O O . ALA A 1 78 ? 2.489 6.281 10.912 1.00 97.69 78 ALA A O 1
ATOM 629 N N . ALA A 1 79 ? 2.083 4.773 12.525 1.00 97.62 79 ALA A N 1
ATOM 630 C CA . ALA A 1 79 ? 2.910 3.716 11.950 1.00 97.62 79 ALA A CA 1
ATOM 631 C C . ALA A 1 79 ? 2.436 3.318 10.546 1.00 97.62 79 ALA A C 1
ATOM 633 O O . ALA A 1 79 ? 3.248 3.246 9.632 1.00 97.62 79 ALA A O 1
ATOM 634 N N . LEU A 1 80 ? 1.129 3.124 10.346 1.00 96.81 80 LEU A N 1
ATOM 635 C CA . LEU A 1 80 ? 0.562 2.806 9.033 1.00 96.81 80 LEU A CA 1
ATOM 636 C C . LEU A 1 80 ? 0.708 3.966 8.043 1.00 96.81 80 LEU A C 1
ATOM 638 O O . LEU A 1 80 ? 0.958 3.727 6.867 1.00 96.81 80 LEU A O 1
ATOM 642 N N . SER A 1 81 ? 0.584 5.213 8.505 1.00 98.00 81 SER A N 1
ATOM 643 C CA . SER A 1 81 ? 0.822 6.390 7.666 1.00 98.00 81 SER A CA 1
ATOM 644 C C . SER A 1 81 ? 2.276 6.459 7.210 1.00 98.00 81 SER A C 1
ATOM 646 O O . SER A 1 81 ? 2.519 6.682 6.031 1.00 98.00 81 SER A O 1
ATOM 648 N N . VAL A 1 82 ? 3.232 6.248 8.119 1.00 98.19 82 VAL A N 1
ATOM 649 C CA . VAL A 1 82 ? 4.666 6.221 7.797 1.00 98.19 82 VAL A CA 1
ATOM 650 C C . VAL A 1 82 ? 4.985 5.056 6.869 1.00 98.19 82 VAL A C 1
ATOM 652 O O . VAL A 1 82 ? 5.700 5.251 5.897 1.00 98.19 82 VAL A O 1
ATOM 655 N N . LEU A 1 83 ? 4.422 3.872 7.120 1.00 96.38 83 LEU A N 1
ATOM 656 C CA . LEU A 1 83 ? 4.613 2.700 6.268 1.00 96.38 83 LEU A CA 1
ATOM 657 C C . LEU A 1 83 ? 4.069 2.931 4.852 1.00 96.38 83 LEU A C 1
ATOM 659 O O . LEU A 1 83 ? 4.720 2.553 3.886 1.00 96.38 83 LEU A O 1
ATOM 663 N N . ALA A 1 84 ? 2.907 3.574 4.718 1.00 97.38 84 ALA A N 1
ATOM 664 C CA . ALA A 1 84 ? 2.345 3.925 3.417 1.00 97.38 84 ALA A CA 1
ATOM 665 C C . ALA A 1 84 ? 3.197 4.979 2.690 1.00 97.38 84 ALA A C 1
ATOM 667 O O . ALA A 1 84 ? 3.443 4.832 1.497 1.00 97.38 84 ALA A O 1
ATOM 668 N N . THR A 1 85 ? 3.704 5.995 3.400 1.00 98.12 85 THR A N 1
ATOM 669 C CA . THR A 1 85 ? 4.661 6.962 2.835 1.00 98.12 85 THR A CA 1
ATOM 670 C C . THR A 1 85 ? 5.952 6.281 2.399 1.00 98.12 85 THR A C 1
ATOM 672 O O . THR A 1 85 ? 6.449 6.573 1.320 1.00 98.12 85 THR A O 1
ATOM 675 N N . PHE A 1 86 ? 6.479 5.371 3.220 1.00 96.69 86 PHE A N 1
ATOM 676 C CA . PHE A 1 86 ? 7.673 4.594 2.909 1.00 96.69 86 PHE A CA 1
ATOM 677 C C . PHE A 1 86 ? 7.452 3.767 1.644 1.00 96.69 86 PHE A C 1
ATOM 679 O O . PHE A 1 86 ? 8.227 3.898 0.712 1.00 96.69 86 PHE A O 1
ATOM 686 N N . GLY A 1 87 ? 6.356 3.007 1.560 1.00 95.12 87 GLY A N 1
ATOM 687 C CA . GLY A 1 87 ? 6.030 2.236 0.362 1.00 95.12 87 GLY A CA 1
ATOM 688 C C . GLY A 1 87 ? 5.889 3.114 -0.884 1.00 95.12 87 GLY A C 1
ATOM 689 O O . GLY A 1 87 ? 6.504 2.820 -1.895 1.00 95.12 87 GLY A O 1
ATOM 690 N N . ALA A 1 88 ? 5.155 4.231 -0.809 1.00 96.50 88 ALA A N 1
ATOM 691 C CA . ALA A 1 88 ? 5.037 5.152 -1.943 1.00 96.50 88 ALA A CA 1
ATOM 692 C C . ALA A 1 88 ? 6.388 5.760 -2.351 1.00 96.50 88 A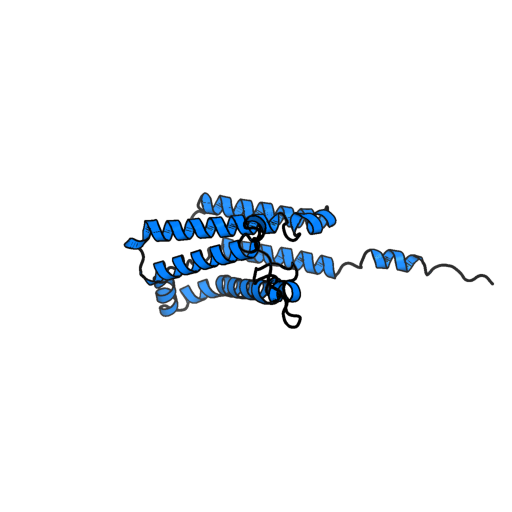LA A C 1
ATOM 694 O O . ALA A 1 88 ? 6.624 5.964 -3.533 1.00 96.50 88 ALA A O 1
ATOM 695 N N . GLY A 1 89 ? 7.243 6.074 -1.372 1.00 96.06 89 GLY A N 1
ATOM 696 C CA . GLY A 1 89 ? 8.582 6.611 -1.588 1.00 96.06 89 GLY A CA 1
ATOM 697 C C . GLY A 1 89 ? 9.508 5.600 -2.251 1.00 96.06 89 GLY A C 1
ATOM 698 O O . GLY A 1 89 ? 10.181 5.959 -3.208 1.00 96.06 89 GLY A O 1
ATOM 699 N N . GLU A 1 90 ? 9.501 4.350 -1.790 1.00 95.12 90 GLU A N 1
ATOM 700 C CA . GLU A 1 90 ? 10.256 3.254 -2.403 1.00 95.12 90 GLU A CA 1
ATOM 701 C C . GLU A 1 90 ? 9.893 3.108 -3.887 1.00 95.12 90 GLU A C 1
ATOM 703 O O . GLU A 1 90 ? 10.788 3.198 -4.720 1.00 95.12 90 GLU A O 1
ATOM 708 N N . GLU A 1 91 ? 8.596 3.057 -4.211 1.00 93.12 91 GLU A N 1
ATOM 709 C CA . GLU A 1 91 ? 8.074 2.934 -5.586 1.00 93.12 91 GLU A CA 1
ATOM 710 C C . GLU A 1 91 ? 8.384 4.132 -6.508 1.00 93.12 91 GLU A C 1
ATOM 712 O O . GLU A 1 91 ? 8.204 4.024 -7.707 1.00 93.12 91 GLU A O 1
ATOM 717 N N . ILE A 1 92 ? 8.845 5.283 -5.996 1.00 94.19 92 ILE A N 1
ATOM 718 C CA . ILE A 1 92 ? 9.338 6.404 -6.834 1.00 94.19 92 ILE A CA 1
ATOM 719 C C . ILE A 1 92 ? 10.808 6.724 -6.587 1.00 94.19 92 ILE A C 1
ATOM 721 O O . ILE A 1 92 ? 11.267 7.840 -6.871 1.00 94.19 92 ILE A O 1
ATOM 725 N N . SER A 1 93 ? 11.544 5.796 -5.980 1.00 94.81 93 SER A N 1
ATOM 726 C CA . SER A 1 93 ? 12.975 5.966 -5.716 1.00 94.81 93 SER A CA 1
ATOM 727 C C . SER A 1 93 ? 13.259 7.204 -4.873 1.00 94.81 93 SER A C 1
ATOM 729 O O . SER A 1 93 ? 14.201 7.950 -5.119 1.00 94.81 93 SER A O 1
ATOM 731 N N . TRP A 1 94 ? 12.379 7.486 -3.911 1.00 95.44 94 TRP A N 1
ATOM 732 C CA . TRP A 1 94 ? 12.398 8.669 -3.049 1.00 95.44 94 TRP A CA 1
ATOM 733 C C . TRP A 1 94 ? 12.448 10.006 -3.807 1.00 95.44 94 TRP A C 1
ATOM 735 O O . TRP A 1 94 ? 12.904 11.017 -3.276 1.00 95.44 94 TRP A O 1
ATOM 745 N N . GLY A 1 95 ? 11.965 10.035 -5.052 1.00 93.69 95 GLY A N 1
ATOM 746 C CA . GLY A 1 95 ? 12.005 11.224 -5.900 1.00 93.69 95 GLY A CA 1
ATOM 747 C C . GLY A 1 95 ? 13.390 11.524 -6.473 1.00 93.69 95 GLY A C 1
ATOM 748 O O . GLY A 1 95 ? 13.619 12.650 -6.913 1.00 93.69 95 GLY A O 1
ATOM 749 N N . GLN A 1 96 ? 14.298 10.543 -6.505 1.00 94.62 96 GLN A N 1
ATOM 750 C CA . GLN A 1 96 ? 15.656 10.662 -7.041 1.00 94.62 96 GLN A CA 1
ATOM 751 C C . GLN A 1 96 ? 15.709 11.413 -8.378 1.00 94.62 96 GLN A C 1
ATOM 753 O O . GLN A 1 96 ? 16.479 12.361 -8.528 1.00 94.62 96 GLN A O 1
ATOM 758 N N . ARG A 1 97 ? 14.837 11.030 -9.322 1.00 90.75 97 ARG A N 1
ATOM 759 C CA . ARG A 1 97 ? 14.727 11.647 -10.653 1.00 90.75 97 ARG A CA 1
ATOM 760 C C . ARG A 1 97 ? 14.346 13.128 -10.590 1.00 90.75 97 ARG A C 1
ATOM 762 O O . ARG A 1 97 ? 14.906 13.942 -11.314 1.00 90.75 97 ARG A O 1
ATOM 769 N N . LEU A 1 98 ? 13.400 13.479 -9.719 1.00 91.31 98 LEU A N 1
ATOM 770 C CA . LEU A 1 98 ? 12.895 14.849 -9.575 1.00 91.31 98 LEU A CA 1
ATOM 771 C C . LEU A 1 98 ? 13.912 15.770 -8.899 1.00 91.31 98 LEU A C 1
ATOM 773 O O . LEU A 1 98 ? 13.954 16.963 -9.187 1.00 91.31 98 LEU A O 1
ATOM 777 N N . LEU A 1 99 ? 14.709 15.215 -7.989 1.00 93.62 99 LEU A N 1
ATOM 778 C CA . LEU A 1 99 ? 15.692 15.947 -7.198 1.00 93.62 99 LEU A CA 1
ATOM 779 C C . LEU A 1 99 ? 17.104 15.900 -7.799 1.00 93.62 99 LEU A C 1
ATOM 781 O O . LEU A 1 99 ? 18.016 16.462 -7.199 1.00 93.62 99 LEU A O 1
ATOM 785 N N . ALA A 1 100 ? 17.277 15.252 -8.958 1.00 94.25 100 ALA A N 1
ATOM 786 C CA . ALA A 1 100 ? 18.570 15.029 -9.609 1.00 94.25 100 ALA A CA 1
ATOM 787 C C . ALA A 1 100 ? 19.627 14.462 -8.639 1.00 94.25 100 ALA A C 1
ATOM 789 O O . ALA A 1 100 ? 20.761 14.932 -8.583 1.00 94.25 100 ALA A O 1
ATOM 790 N N . ILE A 1 101 ? 19.220 13.478 -7.831 1.00 95.06 101 ILE A N 1
ATOM 791 C CA . ILE A 1 101 ? 20.104 12.808 -6.875 1.00 95.06 101 ILE A CA 1
ATOM 792 C C . ILE A 1 101 ? 20.825 11.668 -7.595 1.00 95.06 101 ILE A C 1
ATOM 794 O O . ILE A 1 101 ? 20.195 10.766 -8.149 1.00 95.06 101 ILE A O 1
ATOM 798 N N . ASP A 1 102 ? 22.151 11.681 -7.539 1.00 94.25 102 ASP A N 1
ATOM 799 C CA . ASP A 1 102 ? 22.957 10.574 -8.036 1.00 94.25 102 ASP A CA 1
ATOM 800 C C . ASP A 1 102 ? 22.954 9.399 -7.050 1.00 94.25 102 ASP A C 1
ATOM 802 O O . ASP A 1 102 ? 22.992 9.567 -5.826 1.00 94.25 102 ASP A O 1
ATOM 806 N N . SER A 1 103 ? 22.936 8.185 -7.596 1.00 95.94 103 SER A N 1
ATOM 807 C CA . SER A 1 103 ? 23.102 6.961 -6.815 1.00 95.94 103 SER A CA 1
ATOM 808 C C . SER A 1 103 ? 24.548 6.800 -6.362 1.00 95.94 103 SER A C 1
ATOM 810 O O . SER A 1 103 ? 25.484 6.998 -7.135 1.00 95.94 103 SER A O 1
ATOM 812 N N . SER A 1 104 ? 24.748 6.384 -5.112 1.00 94.75 104 SER A N 1
ATOM 813 C CA . SER A 1 104 ? 26.085 6.036 -4.620 1.00 94.75 104 SER A CA 1
ATOM 814 C C . SER A 1 104 ? 26.597 4.732 -5.244 1.00 94.75 104 SER A C 1
ATOM 816 O O . SER A 1 104 ? 25.813 3.917 -5.734 1.00 94.75 104 SER A O 1
ATOM 818 N N . GLU A 1 105 ? 27.908 4.480 -5.156 1.00 95.56 105 GLU A N 1
ATOM 819 C CA . GLU A 1 105 ? 28.530 3.237 -5.651 1.00 95.56 105 GLU A CA 1
ATOM 820 C C . GLU A 1 105 ? 27.843 1.970 -5.123 1.00 95.56 105 GLU A C 1
ATOM 822 O O . GLU A 1 105 ? 27.720 0.976 -5.842 1.00 95.56 105 GLU A O 1
ATOM 827 N N . PHE A 1 106 ? 27.344 2.011 -3.884 1.00 94.56 106 PHE A N 1
ATOM 828 C CA . PHE A 1 106 ? 26.579 0.915 -3.298 1.00 94.56 106 PHE A CA 1
ATOM 829 C C . PHE A 1 106 ? 25.321 0.598 -4.117 1.00 94.56 106 PHE A C 1
ATOM 831 O O . PHE A 1 106 ? 25.113 -0.551 -4.501 1.00 94.56 106 PHE A O 1
ATOM 838 N N . PHE A 1 107 ? 24.505 1.607 -4.427 1.00 95.06 107 PHE A N 1
ATOM 839 C CA . PHE A 1 107 ? 23.276 1.422 -5.197 1.00 95.06 107 PHE A CA 1
ATOM 840 C C . PHE A 1 107 ? 23.565 1.079 -6.659 1.00 95.06 107 PHE A C 1
ATOM 842 O O . PHE A 1 107 ? 22.921 0.193 -7.207 1.00 95.06 107 PHE A O 1
ATOM 849 N N . LEU A 1 108 ? 24.590 1.678 -7.269 1.00 94.25 108 LEU A N 1
ATOM 850 C CA . LEU A 1 108 ? 24.997 1.337 -8.639 1.00 94.25 108 LEU A CA 1
ATOM 851 C C . LEU A 1 108 ? 25.390 -0.141 -8.801 1.00 94.25 108 LEU A C 1
ATOM 853 O O . LEU A 1 108 ? 25.223 -0.697 -9.885 1.00 94.25 108 LEU A O 1
ATOM 857 N N . SER A 1 109 ? 25.916 -0.763 -7.741 1.00 93.69 109 SER A N 1
ATOM 858 C CA . SER A 1 109 ? 26.381 -2.156 -7.745 1.00 93.69 109 SER A CA 1
ATOM 859 C C . SER A 1 109 ? 25.359 -3.167 -7.218 1.00 93.69 109 SER A C 1
ATOM 861 O O . SER A 1 109 ? 25.428 -4.337 -7.591 1.00 93.69 109 SER A O 1
ATOM 863 N N . HIS A 1 110 ? 24.419 -2.744 -6.368 1.00 94.56 110 HIS A N 1
ATOM 864 C CA . HIS A 1 110 ? 23.486 -3.650 -5.686 1.00 94.56 110 HIS A CA 1
ATOM 865 C C . HIS A 1 110 ? 22.012 -3.391 -6.002 1.00 94.56 110 HIS A C 1
ATOM 867 O O . HIS A 1 110 ? 21.180 -4.212 -5.629 1.00 94.56 110 HIS A O 1
ATOM 873 N N . ASN A 1 111 ? 21.648 -2.288 -6.655 1.00 94.50 111 ASN A N 1
ATOM 874 C CA . ASN A 1 111 ? 20.272 -2.004 -7.058 1.00 94.50 111 ASN A CA 1
ATOM 875 C C . ASN A 1 111 ? 20.062 -2.383 -8.530 1.00 94.50 111 ASN A C 1
ATOM 877 O O . ASN A 1 111 ? 20.847 -1.996 -9.395 1.00 94.50 111 ASN A O 1
ATOM 881 N N . LYS A 1 112 ? 18.989 -3.120 -8.831 1.00 91.12 112 LYS A N 1
ATOM 882 C CA . LYS A 1 112 ? 18.678 -3.594 -10.191 1.00 91.12 112 LYS A CA 1
ATOM 883 C C . LYS A 1 112 ? 18.435 -2.471 -11.200 1.00 91.12 112 LYS A C 1
ATOM 885 O O . LYS A 1 112 ? 18.691 -2.672 -12.382 1.00 91.12 112 LYS A O 1
ATOM 890 N N . GLN A 1 113 ? 17.949 -1.325 -10.735 1.00 90.50 113 GLN A N 1
ATOM 891 C CA . GLN A 1 113 ? 17.675 -0.134 -11.542 1.00 90.50 113 GLN A CA 1
ATOM 892 C C . GLN A 1 113 ? 18.669 0.991 -11.267 1.00 90.50 113 GLN A C 1
ATOM 894 O O . GLN A 1 113 ? 18.518 2.087 -11.795 1.00 90.50 113 GLN A O 1
ATOM 899 N N . GLN A 1 114 ? 19.709 0.716 -10.473 1.00 93.00 114 GLN A N 1
ATOM 900 C CA . GLN A 1 114 ? 20.717 1.702 -10.097 1.00 93.00 114 GLN A CA 1
ATOM 901 C C . GLN A 1 114 ? 20.112 2.907 -9.361 1.00 93.00 114 GLN A C 1
ATOM 903 O O . GLN A 1 114 ? 20.617 4.019 -9.480 1.00 93.00 114 GLN A O 1
ATOM 908 N N . GLU A 1 115 ? 19.049 2.687 -8.588 1.00 93.81 115 GLU A N 1
ATOM 909 C CA . GLU A 1 115 ? 18.316 3.712 -7.837 1.00 93.81 115 GLU A CA 1
ATOM 910 C C . GLU A 1 115 ? 18.613 3.679 -6.332 1.00 93.81 115 GLU A C 1
ATOM 912 O O . GLU A 1 115 ? 19.142 2.699 -5.812 1.00 93.81 115 GLU A O 1
ATOM 917 N N . ILE A 1 116 ? 18.225 4.736 -5.613 1.00 95.19 116 ILE A N 1
ATOM 918 C CA . ILE A 1 116 ? 18.439 4.877 -4.160 1.00 95.19 116 ILE A CA 1
ATOM 919 C C . ILE A 1 116 ? 17.394 4.168 -3.281 1.00 95.19 116 ILE A C 1
ATOM 921 O O . ILE A 1 116 ? 17.493 4.228 -2.054 1.00 95.19 116 ILE A O 1
ATOM 925 N N . ASN A 1 117 ? 16.375 3.532 -3.864 1.00 94.31 117 ASN A N 1
ATOM 926 C CA . ASN A 1 117 ? 15.397 2.758 -3.094 1.00 94.31 117 ASN A CA 1
ATOM 927 C C . ASN A 1 117 ? 15.995 1.444 -2.570 1.00 94.31 117 ASN A C 1
ATOM 929 O O . ASN A 1 117 ? 16.976 0.898 -3.085 1.00 94.31 117 ASN A O 1
ATOM 933 N N . LEU A 1 118 ? 15.385 0.927 -1.508 1.00 93.44 118 LEU A N 1
ATOM 934 C CA . LEU A 1 118 ? 15.773 -0.329 -0.884 1.00 93.44 118 LEU A CA 1
ATOM 935 C C . LEU A 1 118 ? 15.094 -1.521 -1.558 1.00 93.44 118 LEU A C 1
ATOM 937 O O . LEU A 1 118 ? 15.677 -2.605 -1.608 1.00 93.44 118 LEU A O 1
ATOM 941 N N . HIS A 1 119 ? 13.879 -1.351 -2.079 1.00 89.88 119 HIS A N 1
ATOM 942 C CA . HIS A 1 119 ? 13.114 -2.456 -2.642 1.00 89.88 119 HIS A CA 1
ATOM 943 C C . HIS A 1 119 ? 13.783 -3.045 -3.903 1.00 89.88 119 HIS A C 1
ATOM 945 O O . HIS A 1 119 ? 13.778 -4.270 -4.051 1.00 89.88 119 HIS A O 1
ATOM 951 N N . ASN A 1 120 ? 14.506 -2.264 -4.719 1.00 92.25 120 ASN A N 1
ATOM 952 C CA . ASN A 1 120 ? 15.177 -2.781 -5.923 1.00 92.25 120 ASN A CA 1
ATOM 953 C C . ASN A 1 120 ? 16.581 -3.329 -5.651 1.00 92.25 120 ASN A C 1
ATOM 955 O O . ASN A 1 120 ? 17.263 -3.784 -6.575 1.00 92.25 120 ASN A O 1
ATOM 959 N N . LEU A 1 121 ? 17.007 -3.376 -4.383 1.00 94.25 121 LEU A N 1
ATOM 960 C CA . LEU A 1 121 ? 18.250 -4.032 -4.005 1.00 94.25 121 LEU A CA 1
ATOM 961 C C . LEU A 1 121 ? 18.201 -5.542 -4.289 1.00 94.25 121 LEU A C 1
ATOM 963 O O . LEU A 1 121 ? 17.204 -6.242 -4.072 1.00 94.25 121 LEU A O 1
ATOM 967 N N . ALA A 1 122 ? 19.335 -6.051 -4.747 1.00 92.44 122 ALA A N 1
ATOM 968 C CA . ALA A 1 122 ? 19.636 -7.452 -4.944 1.00 92.44 122 ALA A CA 1
ATOM 969 C C . ALA A 1 122 ? 20.983 -7.755 -4.279 1.00 92.44 122 ALA A C 1
ATOM 971 O O . ALA A 1 122 ? 22.043 -7.411 -4.796 1.00 92.44 122 ALA A O 1
ATOM 972 N N . VAL A 1 123 ? 20.947 -8.400 -3.114 1.00 87.38 123 VAL A N 1
ATOM 973 C CA . VAL A 1 123 ? 22.147 -8.692 -2.318 1.00 87.38 123 VAL A CA 1
ATOM 974 C C . VAL A 1 123 ? 22.281 -10.200 -2.169 1.00 87.38 123 VAL A C 1
ATOM 976 O O . VAL A 1 123 ? 21.342 -10.877 -1.754 1.00 87.38 123 VAL A O 1
ATOM 979 N N . GLY A 1 124 ? 23.440 -10.748 -2.547 1.00 84.69 124 GLY A N 1
ATOM 980 C CA . GLY A 1 124 ? 23.703 -12.188 -2.436 1.00 84.69 124 GLY A CA 1
ATOM 981 C C . GLY A 1 124 ? 22.741 -13.064 -3.250 1.00 84.69 124 GLY A C 1
ATOM 982 O O . GLY A 1 124 ? 22.414 -14.167 -2.826 1.00 84.69 124 GLY A O 1
ATOM 983 N N . GLY A 1 125 ? 22.242 -12.562 -4.387 1.00 82.69 125 GLY A N 1
ATOM 984 C CA . GLY A 1 125 ? 21.274 -13.266 -5.239 1.00 82.69 125 GLY A CA 1
ATOM 985 C C . GLY A 1 125 ? 19.818 -13.197 -4.763 1.00 82.69 125 GLY A C 1
ATOM 986 O O . GLY A 1 125 ? 18.940 -13.724 -5.442 1.00 82.69 125 GLY A O 1
ATOM 987 N N . VAL A 1 126 ? 19.541 -12.526 -3.640 1.00 86.50 126 VAL A N 1
ATOM 988 C CA . VAL A 1 126 ? 18.186 -12.319 -3.113 1.00 86.50 126 VAL A CA 1
ATOM 989 C C . VAL A 1 126 ? 17.691 -10.936 -3.513 1.00 86.50 126 VAL A C 1
ATOM 991 O O . VAL A 1 126 ? 18.341 -9.935 -3.216 1.00 86.50 126 VAL A O 1
ATOM 994 N N . SER A 1 127 ? 16.530 -10.863 -4.167 1.00 88.81 127 SER A N 1
ATOM 995 C CA . SER A 1 127 ? 15.892 -9.589 -4.506 1.00 88.81 127 SER A CA 1
ATOM 996 C C . SER A 1 127 ? 14.999 -9.133 -3.361 1.00 88.81 127 SER A C 1
ATOM 998 O O . SER A 1 127 ? 14.047 -9.832 -3.017 1.00 88.81 127 SER A O 1
ATOM 1000 N N . ILE A 1 128 ? 15.237 -7.941 -2.817 1.00 90.00 128 ILE A N 1
ATOM 1001 C CA . ILE A 1 128 ? 14.449 -7.426 -1.690 1.00 90.00 128 ILE A CA 1
ATOM 1002 C C . ILE A 1 128 ? 12.964 -7.309 -2.064 1.00 90.00 128 ILE A C 1
ATOM 1004 O O . ILE A 1 128 ? 12.126 -7.882 -1.368 1.00 90.00 128 ILE A O 1
ATOM 1008 N N . ASN A 1 129 ? 12.629 -6.689 -3.200 1.00 85.50 129 ASN A N 1
ATOM 1009 C CA . ASN A 1 129 ? 11.244 -6.566 -3.663 1.00 85.50 129 ASN A CA 1
ATOM 1010 C C . ASN A 1 129 ? 10.574 -7.942 -3.860 1.00 85.50 129 ASN A C 1
ATOM 1012 O O . ASN A 1 129 ? 9.582 -8.276 -3.204 1.00 85.50 129 ASN A O 1
ATOM 1016 N N . LYS A 1 130 ? 11.141 -8.787 -4.728 1.00 82.44 130 LYS A N 1
ATOM 1017 C CA . LYS A 1 130 ? 10.506 -10.054 -5.128 1.00 82.44 130 LYS A CA 1
ATOM 1018 C C . LYS A 1 130 ? 10.505 -11.115 -4.024 1.00 82.44 130 LYS A C 1
ATOM 1020 O O . LYS A 1 130 ? 9.521 -11.836 -3.863 1.00 82.44 130 LYS A O 1
ATOM 1025 N N . ASP A 1 131 ? 11.605 -11.268 -3.293 1.00 84.50 131 ASP A N 1
ATOM 1026 C CA . ASP A 1 131 ? 11.766 -12.385 -2.360 1.00 84.50 131 ASP A CA 1
ATOM 1027 C C . ASP A 1 131 ? 11.371 -12.037 -0.933 1.00 84.50 131 ASP A C 1
ATOM 1029 O O . ASP A 1 131 ? 10.869 -12.910 -0.227 1.00 84.50 131 ASP A O 1
ATOM 1033 N N . ILE A 1 132 ? 11.547 -10.783 -0.512 1.00 85.88 132 ILE A N 1
ATOM 1034 C CA . ILE A 1 132 ? 11.257 -10.370 0.863 1.00 85.88 132 ILE A CA 1
ATOM 1035 C C . ILE A 1 132 ? 9.927 -9.631 0.929 1.00 85.88 132 ILE A C 1
ATOM 1037 O O . ILE A 1 132 ? 9.019 -10.088 1.623 1.00 85.88 132 ILE A O 1
ATOM 1041 N N . PHE A 1 133 ? 9.774 -8.521 0.206 1.00 85.88 133 PHE A N 1
ATOM 1042 C CA . PHE A 1 133 ? 8.573 -7.690 0.312 1.00 85.88 133 PHE A CA 1
ATOM 1043 C C . PHE A 1 133 ? 7.347 -8.398 -0.247 1.00 85.88 133 PHE A C 1
ATOM 1045 O O . PHE A 1 133 ? 6.378 -8.578 0.485 1.00 85.88 133 PHE A O 1
ATOM 1052 N N . SER A 1 134 ? 7.405 -8.894 -1.481 1.00 84.25 134 SER A N 1
ATOM 1053 C CA . SER A 1 134 ? 6.259 -9.552 -2.116 1.00 84.25 134 SER A CA 1
ATOM 1054 C C . SER A 1 134 ? 5.767 -10.755 -1.301 1.00 84.25 134 SER A C 1
ATOM 1056 O O . SER A 1 134 ? 4.589 -10.838 -0.954 1.00 84.25 134 SER A O 1
ATOM 1058 N N . LYS A 1 135 ? 6.670 -11.670 -0.919 1.00 87.31 135 LYS A N 1
ATOM 1059 C CA . LYS A 1 135 ? 6.313 -12.883 -0.160 1.00 87.31 135 LYS A CA 1
ATOM 1060 C C . LYS A 1 135 ? 5.955 -12.578 1.295 1.00 87.31 135 LYS A C 1
ATOM 1062 O O . LYS A 1 135 ? 4.999 -13.143 1.821 1.00 87.31 135 LYS A O 1
ATOM 1067 N N . GLY A 1 136 ? 6.701 -11.686 1.944 1.00 89.00 136 GLY A N 1
ATOM 1068 C CA . GLY A 1 136 ? 6.479 -11.303 3.336 1.00 89.00 136 GLY A CA 1
ATOM 1069 C C . GLY A 1 136 ? 5.156 -10.567 3.530 1.00 89.00 136 GLY A C 1
ATOM 1070 O O . GLY A 1 136 ? 4.378 -10.933 4.411 1.00 89.00 136 GLY A O 1
ATOM 1071 N N . ILE A 1 137 ? 4.856 -9.583 2.676 1.00 88.25 137 ILE A N 1
ATOM 1072 C CA . ILE A 1 137 ? 3.583 -8.850 2.703 1.00 88.25 137 ILE A CA 1
ATOM 1073 C C . ILE A 1 137 ? 2.426 -9.800 2.396 1.00 88.25 137 ILE A C 1
ATOM 1075 O O . ILE A 1 137 ? 1.436 -9.787 3.128 1.00 88.25 137 ILE A O 1
ATOM 1079 N N . LEU A 1 138 ? 2.559 -10.667 1.384 1.00 87.69 138 LEU A N 1
ATOM 1080 C CA . LEU A 1 138 ? 1.547 -11.677 1.066 1.00 87.69 138 LEU A CA 1
ATOM 1081 C C . LEU A 1 138 ? 1.257 -12.583 2.269 1.00 87.69 138 LEU A C 1
ATOM 1083 O O . LEU A 1 138 ? 0.097 -12.760 2.641 1.00 87.69 138 LEU A O 1
ATOM 1087 N N . LEU A 1 139 ? 2.298 -13.109 2.920 1.00 90.44 139 LEU A N 1
ATOM 1088 C CA . LEU A 1 139 ? 2.156 -13.950 4.107 1.00 90.44 139 LEU A CA 1
ATOM 1089 C C . LEU A 1 139 ? 1.446 -13.202 5.241 1.00 90.44 139 LEU A C 1
ATOM 1091 O O . LEU A 1 139 ? 0.469 -13.710 5.789 1.00 90.44 139 LEU A O 1
ATOM 1095 N N . LEU A 1 140 ? 1.896 -11.990 5.578 1.00 91.75 140 LEU A N 1
ATOM 1096 C CA . LEU A 1 140 ? 1.269 -11.169 6.617 1.00 91.75 140 LEU A CA 1
ATOM 1097 C C . LEU A 1 140 ? -0.203 -10.889 6.303 1.00 91.75 140 LEU A C 1
ATOM 1099 O O . LEU A 1 140 ? -1.046 -10.948 7.198 1.00 91.75 140 LEU A O 1
ATOM 1103 N N . PHE A 1 141 ? -0.524 -10.624 5.039 1.00 90.00 141 PHE A N 1
ATOM 1104 C CA . PHE A 1 141 ? -1.880 -10.329 4.602 1.00 90.00 141 PHE A CA 1
ATOM 1105 C C . PHE A 1 141 ? -2.794 -11.559 4.666 1.00 90.00 141 PHE A C 1
ATOM 1107 O O . PHE A 1 141 ? -3.913 -11.465 5.176 1.00 90.00 141 PHE A O 1
ATOM 1114 N N . VAL A 1 142 ? -2.314 -12.731 4.238 1.00 89.31 142 VAL A N 1
ATOM 1115 C CA . VAL A 1 142 ? -3.033 -14.010 4.371 1.00 89.31 142 VAL A CA 1
ATOM 1116 C C . VAL A 1 142 ? -3.254 -14.359 5.841 1.00 89.31 142 VAL A C 1
ATOM 1118 O O . VAL A 1 142 ? -4.372 -14.708 6.223 1.00 89.31 142 VAL A O 1
ATOM 1121 N N . LEU A 1 143 ? -2.228 -14.215 6.686 1.00 92.12 143 LEU A N 1
ATOM 1122 C CA . LEU A 1 143 ? -2.348 -14.432 8.129 1.00 92.12 143 LEU A CA 1
ATOM 1123 C C . LEU A 1 143 ? -3.363 -13.468 8.746 1.00 92.12 143 LEU A C 1
ATOM 1125 O O . LEU A 1 143 ? -4.205 -13.888 9.535 1.00 92.12 143 LEU A O 1
ATOM 1129 N N . TYR A 1 144 ? -3.342 -12.194 8.357 1.00 92.69 144 TYR A N 1
ATOM 1130 C CA . TYR A 1 144 ? -4.325 -11.218 8.808 1.00 92.69 144 TYR A CA 1
ATOM 1131 C C . TYR A 1 144 ? -5.746 -11.620 8.390 1.00 92.69 144 TYR A C 1
ATOM 1133 O O . TYR A 1 144 ? -6.603 -11.798 9.254 1.00 92.69 144 TYR A O 1
ATOM 1141 N N . LEU A 1 145 ? -6.012 -11.836 7.099 1.00 91.00 145 LEU A N 1
ATOM 1142 C CA . LEU A 1 145 ? -7.356 -12.171 6.617 1.00 91.00 145 LEU A CA 1
ATOM 1143 C C . LEU A 1 145 ? -7.871 -13.515 7.149 1.00 91.00 145 LEU A C 1
ATOM 1145 O O . LEU A 1 145 ? -9.065 -13.641 7.433 1.00 91.00 145 LEU A O 1
ATOM 1149 N N . GLY A 1 146 ? -6.989 -14.505 7.285 1.00 87.81 146 GLY A N 1
ATOM 1150 C CA . GLY A 1 146 ? -7.329 -15.851 7.736 1.00 87.81 146 GLY A CA 1
ATOM 1151 C C . GLY A 1 146 ? -7.482 -15.972 9.250 1.00 87.81 146 GLY A C 1
ATOM 1152 O O . GLY A 1 146 ? -8.403 -16.640 9.713 1.00 87.81 146 GLY A O 1
ATOM 1153 N N . LEU A 1 147 ? -6.617 -15.320 10.035 1.00 91.75 147 LEU A N 1
ATOM 1154 C CA . LEU A 1 147 ? -6.541 -15.542 11.483 1.00 91.75 147 LEU A CA 1
ATOM 1155 C C . LEU A 1 147 ? -7.241 -14.463 12.306 1.00 91.75 147 LEU A C 1
ATOM 1157 O O . LEU A 1 147 ? -7.788 -14.785 13.360 1.00 91.75 147 LEU A O 1
ATOM 1161 N N . ILE A 1 148 ? -7.281 -13.202 11.860 1.00 93.81 148 ILE A N 1
ATOM 1162 C CA . ILE A 1 148 ? -7.711 -12.096 12.735 1.00 93.81 148 ILE A CA 1
ATOM 1163 C C . ILE A 1 148 ? -9.155 -12.256 13.216 1.00 93.81 148 ILE A C 1
ATOM 1165 O O . ILE A 1 148 ? -9.466 -12.006 14.379 1.00 93.81 148 ILE A O 1
ATOM 1169 N N . LYS A 1 149 ? -10.044 -12.724 12.336 1.00 92.81 149 LYS A N 1
ATOM 1170 C CA . LYS A 1 149 ? -11.466 -12.876 12.635 1.00 92.81 149 LYS A CA 1
ATOM 1171 C C . LYS A 1 149 ? -11.746 -14.087 13.535 1.00 92.81 149 LYS A C 1
ATOM 1173 O O . LYS A 1 149 ? -12.447 -13.897 14.530 1.00 92.81 149 LYS A O 1
ATOM 1178 N N . PRO A 1 150 ? -11.214 -15.296 13.263 1.00 93.12 150 PRO A N 1
ATOM 1179 C CA . PRO A 1 150 ? -11.272 -16.393 14.227 1.00 93.12 150 PRO A CA 1
ATOM 1180 C C . PRO A 1 150 ? -10.705 -16.003 15.593 1.00 93.12 150 PRO A C 1
ATOM 1182 O O . PRO A 1 150 ? -11.377 -16.204 16.602 1.00 93.12 150 PRO A O 1
ATOM 1185 N N . LEU A 1 151 ? -9.529 -15.367 15.633 1.00 94.44 151 LEU A N 1
ATOM 1186 C CA . LEU A 1 151 ? -8.892 -14.933 16.880 1.00 94.44 151 LEU A CA 1
ATOM 1187 C C . LEU A 1 151 ? -9.767 -13.946 17.664 1.00 94.44 151 LEU A C 1
ATOM 1189 O O . LEU A 1 151 ? -9.903 -14.089 18.880 1.00 94.44 151 LEU A O 1
ATOM 1193 N N . TYR A 1 152 ? -10.410 -12.997 16.977 1.00 95.31 152 TYR A N 1
ATOM 1194 C CA . TYR A 1 152 ? -11.327 -12.034 17.593 1.00 95.31 152 TYR A CA 1
ATOM 1195 C C . TYR A 1 152 ? -12.511 -12.705 18.307 1.00 95.31 152 TYR A C 1
ATOM 1197 O O . TYR A 1 152 ? -12.950 -12.236 19.356 1.00 95.31 152 TYR A O 1
ATOM 1205 N N . HIS A 1 153 ? -13.034 -13.804 17.757 1.00 94.19 153 HIS A N 1
ATOM 1206 C CA . HIS A 1 153 ? -14.181 -14.515 18.330 1.00 94.19 153 HIS A CA 1
ATOM 1207 C C . HIS A 1 153 ? -13.792 -15.633 19.305 1.00 94.19 153 HIS A C 1
ATOM 1209 O O . HIS A 1 153 ? -14.593 -15.973 20.172 1.00 94.19 153 HIS A O 1
ATOM 1215 N N . ALA A 1 154 ? -12.583 -16.185 19.190 1.00 95.00 154 ALA A N 1
ATOM 1216 C CA . ALA A 1 154 ? -12.122 -17.303 20.008 1.00 95.00 154 ALA A CA 1
ATOM 1217 C C . ALA A 1 154 ? -11.612 -16.885 21.398 1.00 95.00 154 ALA A C 1
ATOM 1219 O O . ALA A 1 154 ? -11.665 -17.685 22.329 1.00 95.00 154 ALA A O 1
ATOM 1220 N N . SER A 1 155 ? -11.109 -15.654 21.566 1.00 96.25 155 SER A N 1
ATOM 1221 C CA . SER A 1 155 ? -10.486 -15.218 22.822 1.00 96.25 155 SER A CA 1
ATOM 1222 C C . SER A 1 155 ? -10.919 -13.818 23.248 1.00 96.25 155 SER A C 1
ATOM 1224 O O . SER A 1 155 ? -10.714 -12.833 22.538 1.00 96.25 155 SER A O 1
ATOM 1226 N N . ALA A 1 156 ? -11.439 -13.706 24.476 1.00 96.75 156 ALA A N 1
ATOM 1227 C CA . ALA A 1 156 ? -11.763 -12.417 25.087 1.00 96.75 156 ALA A CA 1
ATOM 1228 C C . ALA A 1 156 ? -10.523 -11.521 25.252 1.00 96.75 156 ALA A C 1
ATOM 1230 O O . ALA A 1 156 ? -10.630 -10.298 25.161 1.00 96.75 156 ALA A O 1
ATOM 1231 N N . PHE A 1 157 ? -9.344 -12.117 25.463 1.00 97.38 157 PHE A N 1
ATOM 1232 C CA . PHE A 1 157 ? -8.082 -11.382 25.509 1.00 97.38 157 PHE A CA 1
ATOM 1233 C C . PHE A 1 157 ? -7.726 -10.802 24.136 1.00 97.38 157 PHE A C 1
ATOM 1235 O O . PHE A 1 157 ? -7.474 -9.601 24.036 1.00 97.38 157 PHE A O 1
ATOM 1242 N N . ALA A 1 158 ? -7.779 -11.621 23.079 1.00 95.88 158 ALA A N 1
ATOM 1243 C CA . ALA A 1 158 ? -7.501 -11.169 21.716 1.00 95.88 158 ALA A CA 1
ATOM 1244 C C . ALA A 1 158 ? -8.467 -10.057 21.294 1.00 95.88 158 ALA A C 1
ATOM 1246 O O . ALA A 1 158 ? -8.032 -9.015 20.814 1.00 95.88 158 ALA A O 1
ATOM 1247 N N . ARG A 1 159 ? -9.764 -10.224 21.572 1.00 96.88 159 ARG A N 1
ATOM 1248 C CA . ARG A 1 159 ? -10.785 -9.198 21.343 1.00 96.88 159 ARG A CA 1
ATOM 1249 C C . ARG A 1 159 ? -10.436 -7.867 22.008 1.00 96.88 159 ARG A C 1
ATOM 1251 O O . ARG A 1 159 ? -10.375 -6.848 21.331 1.00 96.88 159 ARG A O 1
ATOM 1258 N N . ARG A 1 160 ? -10.136 -7.883 23.313 1.00 96.88 160 ARG A N 1
ATOM 1259 C CA . ARG A 1 160 ? -9.752 -6.675 24.068 1.00 96.88 160 ARG A CA 1
ATOM 1260 C C . ARG A 1 160 ? -8.501 -6.014 23.498 1.00 96.88 160 ARG A C 1
ATOM 1262 O O . ARG A 1 160 ? -8.435 -4.789 23.456 1.00 96.88 160 ARG A O 1
ATOM 1269 N N . LEU A 1 161 ? -7.512 -6.805 23.081 1.00 96.12 161 LEU A N 1
ATOM 1270 C CA . LEU A 1 161 ? -6.289 -6.285 22.481 1.00 96.12 161 LEU A CA 1
ATOM 1271 C C . LEU A 1 161 ? -6.590 -5.610 21.136 1.00 96.12 161 LEU A C 1
ATOM 1273 O O . LEU A 1 161 ? -6.231 -4.450 20.950 1.00 96.12 161 LEU A O 1
ATOM 1277 N N . LEU A 1 162 ? -7.294 -6.297 20.236 1.00 95.69 162 LEU A N 1
ATOM 1278 C CA . LEU A 1 162 ? -7.652 -5.785 18.912 1.00 95.69 162 LEU A CA 1
ATOM 1279 C C . LEU A 1 162 ? -8.519 -4.524 19.001 1.00 95.69 162 LEU A C 1
ATOM 1281 O O . LEU A 1 162 ? -8.215 -3.539 18.329 1.00 95.69 162 LEU A O 1
ATOM 1285 N N . ASP A 1 163 ? -9.513 -4.505 19.893 1.00 95.81 163 ASP A N 1
ATOM 1286 C CA . ASP A 1 163 ? -10.352 -3.327 20.147 1.00 95.81 163 ASP A CA 1
ATOM 1287 C C . ASP A 1 163 ? -9.513 -2.156 20.703 1.00 95.81 163 ASP A C 1
ATOM 1289 O O . ASP A 1 163 ? -9.666 -1.013 20.269 1.00 95.81 163 ASP A O 1
ATOM 1293 N N . ALA A 1 164 ? -8.569 -2.423 21.616 1.00 95.19 164 ALA A N 1
ATOM 1294 C CA . ALA A 1 164 ? -7.718 -1.385 22.205 1.00 95.19 164 ALA A CA 1
ATOM 1295 C C . ALA A 1 164 ? -6.735 -0.757 21.203 1.00 95.19 164 ALA A C 1
ATOM 1297 O O . ALA A 1 164 ? -6.414 0.429 21.321 1.00 95.19 164 ALA A O 1
ATOM 1298 N N . TRP A 1 165 ? -6.253 -1.543 20.239 1.00 96.06 165 TRP A N 1
ATOM 1299 C CA . TRP A 1 165 ? -5.439 -1.061 19.121 1.00 96.06 165 TRP A CA 1
ATOM 1300 C C . TRP A 1 165 ? -6.286 -0.516 17.963 1.00 96.06 165 TRP A C 1
ATOM 1302 O O . TRP A 1 165 ? -5.746 0.141 17.082 1.00 96.06 165 TRP A O 1
ATOM 1312 N N . GLY A 1 166 ? -7.607 -0.722 17.977 1.00 92.88 166 GLY A N 1
ATOM 1313 C CA . GLY A 1 166 ? -8.503 -0.301 16.899 1.00 92.88 166 GLY A CA 1
ATOM 1314 C C . GLY A 1 166 ? -8.274 -1.068 15.595 1.00 92.88 166 GLY A C 1
ATOM 1315 O O . GLY A 1 166 ? -8.447 -0.495 14.520 1.00 92.88 166 GLY A O 1
ATOM 1316 N N . ILE A 1 167 ? -7.853 -2.334 15.675 1.00 93.44 167 ILE A N 1
ATOM 1317 C CA . ILE A 1 167 ? -7.601 -3.168 14.496 1.00 93.44 167 ILE A CA 1
ATOM 1318 C C . ILE A 1 167 ? -8.942 -3.526 13.840 1.00 93.44 167 ILE A C 1
ATOM 1320 O O . ILE A 1 167 ? -9.796 -4.132 14.494 1.00 93.44 167 ILE A O 1
ATOM 1324 N N . PRO A 1 168 ? -9.159 -3.167 12.562 1.00 91.50 168 PRO A N 1
ATOM 1325 C CA . PRO A 1 168 ? -10.400 -3.490 11.877 1.00 91.50 168 PRO A CA 1
ATOM 1326 C C . PRO A 1 168 ? -10.524 -5.001 11.664 1.00 91.50 168 PRO A C 1
ATOM 1328 O O . PRO A 1 168 ? -9.547 -5.688 11.385 1.00 91.50 168 PRO A O 1
ATOM 1331 N N . ILE A 1 169 ? -11.747 -5.524 11.764 1.00 93.50 169 ILE A N 1
ATOM 1332 C CA . ILE A 1 169 ? -12.030 -6.928 11.453 1.00 93.50 169 ILE A CA 1
ATOM 1333 C C . ILE A 1 169 ? -12.538 -7.022 10.009 1.00 93.50 169 ILE A C 1
ATOM 1335 O O . ILE A 1 169 ? -13.543 -6.377 9.686 1.00 93.50 169 ILE A O 1
ATOM 1339 N N . PRO A 1 170 ? -11.896 -7.828 9.142 1.00 91.38 170 PRO A N 1
ATOM 1340 C CA . PRO A 1 170 ? -12.295 -7.975 7.753 1.00 91.38 170 PRO A CA 1
ATOM 1341 C C . PRO A 1 170 ? -13.749 -8.421 7.600 1.00 91.38 170 PRO A C 1
ATOM 1343 O O . PRO A 1 170 ? -14.237 -9.358 8.251 1.00 91.38 170 PRO A O 1
ATOM 1346 N N . LYS A 1 171 ? -14.456 -7.762 6.684 1.00 90.56 171 LYS A N 1
ATOM 1347 C CA . LYS A 1 171 ? -15.825 -8.127 6.309 1.00 90.56 171 LYS A CA 1
ATOM 1348 C C . LYS A 1 171 ? -15.802 -9.366 5.406 1.00 90.56 171 LYS A C 1
ATOM 1350 O O . LYS A 1 171 ? -14.818 -9.648 4.728 1.00 90.56 171 LYS A O 1
ATOM 1355 N N . ARG A 1 172 ? -16.913 -10.116 5.368 1.00 88.94 172 ARG A N 1
ATOM 1356 C CA . ARG A 1 172 ? -16.999 -11.389 4.615 1.00 88.94 172 ARG A CA 1
ATOM 1357 C C . ARG A 1 172 ? -16.612 -11.238 3.138 1.00 88.94 172 ARG A C 1
ATOM 1359 O O . ARG A 1 172 ? -15.886 -12.078 2.631 1.00 88.94 172 ARG A O 1
ATOM 1366 N N . TYR A 1 173 ? -17.047 -10.170 2.473 1.00 89.75 173 TYR A N 1
ATOM 1367 C CA . TYR A 1 173 ? -16.719 -9.946 1.062 1.00 89.75 173 TYR A CA 1
ATOM 1368 C C . TYR A 1 173 ? -15.247 -9.589 0.824 1.00 89.75 173 TYR A C 1
ATOM 1370 O O . TYR A 1 173 ? -14.745 -9.877 -0.250 1.00 89.75 173 TYR A O 1
ATOM 1378 N N . GLN A 1 174 ? -14.542 -9.000 1.799 1.00 90.38 174 GLN A N 1
ATOM 1379 C CA . GLN A 1 174 ? -13.108 -8.711 1.667 1.00 90.38 174 GLN A CA 1
ATOM 1380 C C . GLN A 1 174 ? -12.315 -10.020 1.668 1.00 90.38 174 GLN A C 1
ATOM 1382 O O . GLN A 1 174 ? -11.450 -10.225 0.826 1.00 90.38 174 GLN A O 1
ATOM 1387 N N . TYR A 1 175 ? -12.686 -10.941 2.563 1.00 89.25 175 TYR A N 1
ATOM 1388 C CA . TYR A 1 175 ? -12.130 -12.291 2.593 1.00 89.25 175 TYR A CA 1
ATOM 1389 C C . TYR A 1 175 ? -12.425 -13.063 1.296 1.00 89.25 175 TYR A C 1
ATOM 1391 O O . TYR A 1 175 ? -11.507 -13.563 0.656 1.00 89.25 175 TYR A O 1
ATOM 1399 N N . LEU A 1 176 ? -13.694 -13.116 0.874 1.00 90.75 176 LEU A N 1
ATOM 1400 C CA . LEU A 1 176 ? -14.093 -13.836 -0.343 1.00 90.75 176 LEU A CA 1
ATOM 1401 C C . LEU A 1 176 ? -13.493 -13.225 -1.616 1.00 90.75 176 LEU A C 1
ATOM 1403 O O . LEU A 1 176 ? -13.045 -13.960 -2.489 1.00 90.75 176 LEU A O 1
ATOM 1407 N N . GLY A 1 177 ? -13.459 -11.895 -1.714 1.00 91.31 177 GLY A N 1
ATOM 1408 C CA . GLY A 1 177 ? -12.864 -11.194 -2.848 1.00 91.31 177 GLY A CA 1
ATOM 1409 C C . GLY A 1 177 ? -11.371 -11.474 -2.968 1.00 91.31 177 GLY A C 1
ATOM 1410 O O . GLY A 1 177 ? -10.880 -11.709 -4.065 1.00 91.31 177 GLY A O 1
ATOM 1411 N N . TYR A 1 178 ? -10.655 -11.537 -1.845 1.00 89.25 178 TYR A N 1
ATOM 1412 C CA . TYR A 1 178 ? -9.237 -11.868 -1.871 1.00 89.25 178 TYR A CA 1
ATOM 1413 C C . TYR A 1 178 ? -8.968 -13.329 -2.253 1.00 89.25 178 TYR A C 1
ATOM 1415 O O . TYR A 1 178 ? -8.079 -13.592 -3.060 1.00 89.25 178 TYR A O 1
ATOM 1423 N N . LEU A 1 179 ? -9.770 -14.275 -1.748 1.00 90.56 179 LEU A N 1
ATOM 1424 C CA . LEU A 1 179 ? -9.694 -15.671 -2.190 1.00 90.56 179 LEU A CA 1
ATOM 1425 C C . LEU A 1 179 ? -9.943 -15.809 -3.695 1.00 90.56 179 LEU A C 1
ATOM 1427 O O . LEU A 1 179 ? -9.262 -16.591 -4.350 1.00 90.56 179 LEU A O 1
ATOM 1431 N N . LEU A 1 180 ? -10.884 -15.036 -4.245 1.00 93.25 180 LEU A N 1
ATOM 1432 C CA . LEU A 1 180 ? -11.139 -15.004 -5.682 1.00 93.25 180 LEU A CA 1
ATOM 1433 C C . LEU A 1 180 ? -9.924 -14.480 -6.457 1.00 93.25 180 LEU A C 1
ATOM 1435 O O . LEU A 1 180 ? -9.537 -15.096 -7.443 1.00 93.25 180 LEU A O 1
ATOM 1439 N N . VAL A 1 181 ? -9.303 -13.384 -6.007 1.00 92.38 181 VAL A N 1
ATOM 1440 C CA . VAL A 1 181 ? -8.088 -12.843 -6.640 1.00 92.38 181 VAL A CA 1
ATOM 1441 C C . VAL A 1 181 ? -6.967 -13.881 -6.642 1.00 92.38 181 VAL A C 1
ATOM 1443 O O . VAL A 1 181 ? -6.400 -14.134 -7.700 1.00 92.38 181 VAL A O 1
ATOM 1446 N N . ILE A 1 182 ? -6.692 -14.528 -5.502 1.00 90.56 182 ILE A N 1
ATOM 1447 C CA . ILE A 1 182 ? -5.685 -15.599 -5.424 1.00 90.56 182 ILE A CA 1
ATOM 1448 C C . ILE A 1 182 ? -6.032 -16.732 -6.391 1.00 90.56 182 ILE A C 1
ATOM 1450 O O . ILE A 1 182 ? -5.184 -17.133 -7.178 1.00 90.56 182 ILE A O 1
ATOM 1454 N N . ALA A 1 183 ? -7.271 -17.230 -6.366 1.00 92.56 183 ALA A N 1
ATOM 1455 C CA . ALA A 1 183 ? -7.685 -18.341 -7.217 1.00 92.56 183 ALA A CA 1
ATOM 1456 C C . ALA A 1 183 ? -7.533 -18.020 -8.712 1.00 92.56 183 ALA A C 1
ATOM 1458 O O . ALA A 1 183 ? -7.085 -18.871 -9.478 1.00 92.56 183 ALA A O 1
ATOM 1459 N N . VAL A 1 184 ? -7.872 -16.794 -9.124 1.00 94.31 184 VAL A N 1
ATOM 1460 C CA . VAL A 1 184 ? -7.682 -16.336 -10.505 1.00 94.31 184 VAL A CA 1
ATOM 1461 C C . VAL A 1 184 ? -6.196 -16.264 -10.841 1.00 94.31 184 VAL A C 1
ATOM 1463 O O . VAL A 1 184 ? -5.790 -16.860 -11.830 1.00 94.31 184 VAL A O 1
ATOM 1466 N N . VAL A 1 185 ? -5.376 -15.595 -10.026 1.00 91.12 185 VAL A N 1
ATOM 1467 C CA . VAL A 1 185 ? -3.934 -15.444 -10.290 1.00 91.12 185 VAL A CA 1
ATOM 1468 C C . VAL A 1 185 ? -3.235 -16.802 -10.361 1.00 91.12 185 VAL A C 1
ATOM 1470 O O . VAL A 1 185 ? -2.531 -17.066 -11.330 1.00 91.12 185 VAL A O 1
ATOM 1473 N N . GLU A 1 186 ? -3.472 -17.691 -9.398 1.00 90.06 186 GLU A N 1
ATOM 1474 C CA . GLU A 1 186 ? -2.912 -19.049 -9.402 1.00 90.06 186 GLU A CA 1
ATOM 1475 C C . GLU A 1 186 ? -3.393 -19.854 -10.614 1.00 90.06 186 GLU A C 1
ATOM 1477 O O . GLU A 1 186 ? -2.612 -20.563 -11.248 1.00 90.06 186 GLU A O 1
ATOM 1482 N N . GLY A 1 187 ? -4.667 -19.722 -10.992 1.00 92.44 187 GLY A N 1
ATOM 1483 C CA . GLY A 1 187 ? -5.200 -20.327 -12.212 1.00 92.44 187 GLY A CA 1
ATOM 1484 C C . GLY A 1 187 ? -4.458 -19.854 -13.465 1.00 92.44 187 GLY A C 1
ATOM 1485 O O . GLY A 1 187 ? -4.029 -20.680 -14.270 1.00 92.44 187 GLY A O 1
ATOM 1486 N N . LEU A 1 188 ? -4.241 -18.543 -13.600 1.00 90.25 188 LEU A N 1
ATOM 1487 C CA . LEU A 1 188 ? -3.501 -17.949 -14.718 1.00 90.25 188 LEU A CA 1
ATOM 1488 C C . LEU A 1 188 ? -2.048 -18.420 -14.763 1.00 90.25 188 LEU A C 1
ATOM 1490 O O . LEU A 1 188 ? -1.561 -18.802 -15.826 1.00 90.25 188 LEU A O 1
ATOM 1494 N N . VAL A 1 189 ? -1.364 -18.432 -13.617 1.00 87.75 189 VAL A N 1
ATOM 1495 C CA . VAL A 1 189 ? 0.029 -18.885 -13.516 1.00 87.75 189 VAL A CA 1
ATOM 1496 C C . VAL A 1 189 ? 0.148 -20.355 -13.910 1.00 87.75 189 VAL A C 1
ATOM 1498 O O . VAL A 1 189 ? 1.024 -20.703 -14.699 1.00 87.75 189 VAL A O 1
ATOM 1501 N N . ASN A 1 190 ? -0.747 -21.217 -13.426 1.00 89.44 190 ASN A N 1
ATOM 1502 C CA . ASN A 1 190 ? -0.747 -22.639 -13.774 1.00 89.44 190 ASN A CA 1
ATOM 1503 C C . ASN A 1 190 ? -1.057 -22.881 -15.260 1.00 89.44 190 ASN A C 1
ATOM 1505 O O . ASN A 1 190 ? -0.452 -23.751 -15.881 1.00 89.44 190 ASN A O 1
ATOM 1509 N N . MET A 1 191 ? -1.953 -22.092 -15.861 1.00 85.56 191 MET A N 1
ATOM 1510 C CA . MET A 1 191 ? -2.205 -22.153 -17.306 1.00 85.56 191 MET A CA 1
ATOM 1511 C C . MET A 1 191 ? -0.984 -21.713 -18.120 1.00 85.56 191 MET A C 1
ATOM 1513 O O . MET A 1 191 ? -0.672 -22.329 -19.136 1.00 85.56 191 MET A O 1
ATOM 1517 N N . ALA A 1 192 ? -0.281 -20.672 -17.672 1.00 79.62 192 ALA A N 1
ATOM 1518 C CA . ALA A 1 192 ? 0.905 -20.160 -18.349 1.00 79.62 192 ALA A CA 1
ATOM 1519 C C . ALA A 1 192 ? 2.107 -21.114 -18.243 1.00 79.62 192 ALA A C 1
ATOM 1521 O O . ALA A 1 192 ? 2.880 -21.228 -19.190 1.00 79.62 192 ALA A O 1
ATOM 1522 N N . THR A 1 193 ? 2.269 -21.811 -17.114 1.00 75.81 193 THR A N 1
ATOM 1523 C CA . THR A 1 193 ? 3.366 -22.772 -16.903 1.00 75.81 193 THR A CA 1
ATOM 1524 C C . THR A 1 193 ? 3.071 -24.167 -17.458 1.00 75.81 193 THR A C 1
ATOM 1526 O O . THR A 1 193 ? 4.010 -24.897 -17.765 1.00 75.81 193 THR A O 1
ATOM 1529 N N . GLY A 1 194 ? 1.794 -24.532 -17.613 1.00 61.88 194 GLY A N 1
ATOM 1530 C CA . GLY A 1 194 ? 1.353 -25.816 -18.168 1.00 61.88 194 GLY A CA 1
ATOM 1531 C C . GLY A 1 194 ? 1.149 -25.846 -19.689 1.00 61.88 194 GLY A C 1
ATOM 1532 O O . GLY A 1 194 ? 0.955 -26.926 -20.245 1.00 61.88 194 GLY A O 1
ATOM 1533 N N . ALA A 1 195 ? 1.176 -24.702 -20.381 1.00 52.66 195 ALA A N 1
ATOM 1534 C CA . ALA A 1 195 ? 1.069 -24.652 -21.839 1.00 52.66 195 ALA A CA 1
ATOM 1535 C C . ALA A 1 195 ? 2.427 -24.973 -22.504 1.00 52.66 195 ALA A C 1
ATOM 1537 O O . ALA A 1 195 ? 3.435 -24.369 -22.125 1.00 52.66 195 ALA A O 1
ATOM 1538 N N . PRO A 1 196 ? 2.492 -25.872 -23.511 1.00 45.69 196 PRO A N 1
ATOM 1539 C CA . PRO A 1 196 ? 3.722 -26.097 -24.264 1.00 45.69 196 PRO A CA 1
ATOM 1540 C C . PRO A 1 196 ? 4.150 -24.779 -24.909 1.00 45.69 196 PRO A C 1
ATOM 1542 O O . PRO A 1 196 ? 3.334 -24.069 -25.511 1.00 45.69 196 PRO A O 1
ATOM 1545 N N . ARG A 1 197 ? 5.425 -24.407 -24.744 1.00 48.81 197 ARG A N 1
ATOM 1546 C CA . ARG A 1 197 ? 5.934 -23.135 -25.264 1.00 48.81 197 ARG A CA 1
ATOM 1547 C C . ARG A 1 197 ? 5.713 -23.141 -26.771 1.00 48.81 197 ARG A C 1
ATOM 1549 O O . ARG A 1 197 ? 6.119 -24.076 -27.447 1.00 48.81 197 ARG A O 1
ATOM 1556 N N . ARG A 1 198 ? 5.107 -22.086 -27.320 1.00 48.78 198 ARG A N 1
ATOM 1557 C CA . ARG A 1 198 ? 4.801 -21.969 -28.762 1.00 48.78 198 ARG A CA 1
ATOM 1558 C C . ARG A 1 198 ? 6.015 -22.217 -29.684 1.00 48.78 198 ARG A C 1
ATOM 1560 O O . ARG A 1 198 ? 5.815 -22.550 -30.842 1.00 48.78 198 ARG A O 1
ATOM 1567 N N . GLY A 1 199 ? 7.243 -22.098 -29.163 1.00 48.50 199 GLY A N 1
ATOM 1568 C CA . GLY A 1 199 ? 8.492 -22.430 -29.863 1.00 48.50 199 GLY A CA 1
ATOM 1569 C C . GLY A 1 199 ? 8.856 -23.924 -29.935 1.00 48.50 199 GLY A C 1
ATOM 1570 O O . GLY A 1 199 ? 9.687 -24.296 -30.757 1.00 48.50 199 GLY A O 1
ATOM 1571 N N . GLU A 1 200 ? 8.241 -24.795 -29.129 1.00 45.69 200 GLU A N 1
ATOM 1572 C CA . GLU A 1 200 ? 8.437 -26.255 -29.201 1.00 45.69 200 GLU A CA 1
ATOM 1573 C C . GLU A 1 200 ? 7.633 -26.877 -30.352 1.00 45.69 200 GLU A C 1
ATOM 1575 O O . GLU A 1 200 ? 8.092 -27.822 -30.988 1.00 45.69 200 GLU A O 1
ATOM 1580 N N . LEU A 1 201 ? 6.482 -26.291 -30.700 1.00 48.69 201 LEU A N 1
ATOM 1581 C CA . LEU A 1 201 ? 5.662 -26.741 -31.831 1.00 48.69 201 LEU A CA 1
ATOM 1582 C C . LEU A 1 201 ? 6.334 -26.454 -33.182 1.00 48.69 201 LEU A C 1
ATOM 1584 O O . LEU A 1 201 ? 6.229 -27.259 -34.099 1.00 48.69 201 LEU A O 1
ATOM 1588 N N . THR A 1 202 ? 7.098 -25.364 -33.285 1.00 47.53 202 THR A N 1
ATOM 1589 C CA . THR A 1 202 ? 7.880 -25.039 -34.490 1.00 47.53 202 THR A CA 1
ATOM 1590 C C . THR A 1 202 ? 9.178 -25.846 -34.610 1.00 47.53 202 THR A C 1
ATOM 1592 O O . THR A 1 202 ? 9.728 -25.949 -35.701 1.00 47.53 202 THR A O 1
ATOM 1595 N N . GLY A 1 203 ? 9.679 -26.428 -33.513 1.00 44.31 203 GLY A N 1
ATOM 1596 C CA . GLY A 1 203 ? 10.852 -27.315 -33.520 1.00 44.31 203 GLY A CA 1
ATOM 1597 C C . GLY A 1 203 ? 10.520 -28.780 -33.823 1.00 44.31 203 GLY A C 1
ATOM 1598 O O . GLY A 1 203 ? 11.383 -29.526 -34.273 1.00 44.31 203 GLY A O 1
ATOM 1599 N N . ALA A 1 204 ? 9.269 -29.198 -33.610 1.00 47.44 204 ALA A N 1
ATOM 1600 C CA . ALA A 1 204 ? 8.827 -30.565 -33.881 1.00 47.44 204 ALA A CA 1
ATOM 1601 C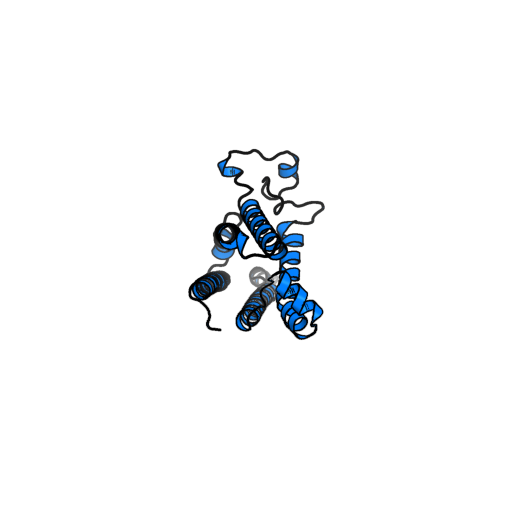 C . ALA A 1 204 ? 8.583 -30.843 -35.379 1.00 47.44 204 ALA A C 1
ATOM 1603 O O . ALA A 1 204 ? 8.676 -31.991 -35.808 1.00 47.44 204 ALA A O 1
ATOM 1604 N N . GLU A 1 205 ? 8.321 -29.812 -36.191 1.00 46.94 205 GLU A N 1
ATOM 1605 C CA . GLU A 1 205 ? 8.081 -29.967 -37.635 1.00 46.94 205 GLU A CA 1
ATOM 1606 C C . GLU A 1 205 ? 9.372 -30.044 -38.475 1.00 46.94 205 GLU A C 1
ATOM 1608 O O . GLU A 1 205 ? 9.337 -30.531 -39.603 1.00 46.94 205 GLU A O 1
ATOM 1613 N N . SER A 1 206 ? 10.535 -29.644 -37.942 1.00 47.88 206 SER A N 1
ATOM 1614 C CA . SER A 1 206 ? 11.807 -29.664 -38.690 1.00 47.88 206 SER A CA 1
ATOM 1615 C C . SER A 1 206 ? 12.521 -31.024 -38.704 1.00 47.88 206 SER A C 1
ATOM 1617 O O . SER A 1 206 ? 13.489 -31.196 -39.444 1.00 47.88 206 SER A O 1
ATOM 1619 N N . HIS A 1 207 ? 12.038 -32.010 -37.941 1.00 48.66 207 HIS A N 1
ATOM 1620 C CA . HIS A 1 207 ? 12.626 -33.356 -37.864 1.00 48.66 207 HIS A CA 1
ATOM 1621 C C . HIS A 1 207 ? 11.970 -34.395 -38.791 1.00 48.66 207 HIS A C 1
ATOM 1623 O O . HIS A 1 207 ? 12.362 -35.560 -38.780 1.00 48.66 207 HIS A O 1
ATOM 1629 N N . LEU A 1 208 ? 11.015 -33.989 -39.632 1.00 50.72 208 LEU A N 1
ATOM 1630 C CA . LEU A 1 208 ? 10.384 -34.843 -40.644 1.00 50.72 208 LEU A CA 1
ATOM 1631 C C . LEU A 1 208 ? 10.860 -34.456 -42.052 1.00 50.72 208 LEU A C 1
ATOM 1633 O O . LEU A 1 208 ? 10.084 -34.004 -42.886 1.00 50.72 208 LEU A O 1
ATOM 1637 N N . SER A 1 209 ? 12.154 -34.624 -42.324 1.00 52.84 209 SER A N 1
ATOM 1638 C CA . SER A 1 209 ? 12.680 -34.664 -43.697 1.00 52.84 209 SER A CA 1
ATOM 1639 C C . SER A 1 209 ? 13.200 -36.079 -43.970 1.00 52.84 209 SER A C 1
ATOM 1641 O O . SER A 1 209 ? 14.006 -36.562 -43.176 1.00 52.84 209 SER A O 1
ATOM 1643 N N . PRO A 1 210 ? 12.747 -36.779 -45.028 1.00 56.94 210 PRO A N 1
ATOM 1644 C CA . PRO A 1 210 ? 13.216 -38.128 -45.316 1.00 56.94 210 PRO A CA 1
ATOM 1645 C C . PRO A 1 210 ? 14.632 -38.091 -45.909 1.00 56.94 210 PRO A C 1
ATOM 1647 O O . PRO A 1 210 ? 14.917 -37.306 -46.814 1.00 56.94 210 PRO A O 1
ATOM 1650 N N . GLU A 1 211 ? 15.507 -38.950 -45.386 1.00 48.84 211 GLU A N 1
ATOM 1651 C CA . GLU A 1 211 ? 16.839 -39.243 -45.929 1.00 48.84 211 GLU A CA 1
ATOM 1652 C C . GLU A 1 211 ? 16.732 -39.724 -47.391 1.00 48.84 211 GLU A C 1
ATOM 1654 O O . GLU A 1 211 ? 15.921 -40.615 -47.670 1.00 48.84 211 GLU A O 1
ATOM 1659 N N . PRO A 1 212 ? 17.524 -39.185 -48.338 1.00 57.44 212 PRO A N 1
ATOM 1660 C CA . PRO A 1 212 ? 17.608 -39.749 -49.677 1.00 57.44 212 PRO A CA 1
ATOM 1661 C C . PRO A 1 212 ? 18.585 -40.935 -49.704 1.00 57.44 212 PRO A C 1
ATOM 1663 O O . PRO A 1 212 ? 19.671 -40.871 -49.127 1.00 57.44 212 PRO A O 1
ATOM 1666 N N . ALA A 1 213 ? 18.163 -41.999 -50.392 1.00 53.66 213 ALA A N 1
ATOM 1667 C CA . ALA A 1 213 ? 18.979 -43.150 -50.780 1.00 53.66 213 ALA A CA 1
ATOM 1668 C C . ALA A 1 213 ? 19.942 -42.823 -51.933 1.00 53.66 213 ALA A C 1
ATOM 1670 O O . ALA A 1 213 ? 19.605 -41.930 -52.748 1.00 53.66 213 ALA A O 1
#